Protein AF-A0A4T0PBQ8-F1 (afdb_monomer)

Mean predicted aligned error: 6.19 Å

Secondary structure (DSSP, 8-state):
-----PPPPB--TTSHHHHHHHHHHHHTT--TTT-------TTTTGGGSHHHHHH-TT--S-BEEEE-GGG--TTSPPPEEEE--HHHHHHHHHHH---SS-BPPPGGGHHHHHHHHHHHTSGGG-HHHHHH--SSHHHHHHHHHHHHHHHHHHHHHHHHHGGGS-GGGHHHHHHHHHHHHHHHHHHHTTT---HHHHHHHHHHHHHHHHHHHHHHHHHHHHHHHHHH-TT-SBTTBSS-BHHHHHHHHHHHHHHHHTT--SSHHHHHHHHHHTT----HHHHHHHHHHHH-HHHHHHHTS------

Foldseek 3Di:
DDPPPDDAFEAALPDLLRLLLLLLCVQLPPDCVRGPYHHDDVLQLSLLAQSNCVQPVVSDDDKHWAFDPVQPDPPGDTDTDIDHDSVVSSVCSLVVGPDPPSQADDPVCNVVLVVLLVLLVDPLQPLVLLLLADQDLVSLQVSLVVLLSSLVSNLVNLVVRLVVHDPVCNVVSVVVNVVSVLSNCLRVCSVDPDPVSVVSVNVRNVSRVSSLQSVLVSVVVQLVQLVVAPQDLASNHPGNHSSLSSVLSSLLSSLVSVVHDLALRSNVVSCVSSVHDDDPSNSSSSVVLSPDPSNCVSRPDDPPPPD

Sequence (307 aa):
MSTHNIPPSTLSPHSYPSSLVRLCMLEKIYESKDLKLIQVDLNMGDNFHPSFLSINPAGTVPLLLVPNAESIQPDRVPEFTRIADTKNICNFLATKRRSIPSLIPLPHLVKKSNEIIDYLHSGDLDTNFLMLSATNNNELELNSSRAESYLISRQTAFDRYRHLCSLDRKNWFELKSQSNLDILNIYRFRSLNDDQILSNRQDFFKASQKTWSNLKNFLRKVDIELSSNDSGPWIFGQDLTLVDLHLAAFLARVIADINGNMNDEGIYKLYHICNLHLSKSMLLFWRNWLNRQSFRCVYMERSSNNS

Structure (mmCIF, N/CA/C/O backbone):
data_AF-A0A4T0PBQ8-F1
#
_entry.id   AF-A0A4T0PBQ8-F1
#
loop_
_atom_site.group_PDB
_atom_site.id
_atom_site.type_symbol
_atom_site.label_atom_id
_atom_site.label_alt_id
_atom_site.label_comp_id
_atom_site.label_asym_id
_atom_site.label_entity_id
_atom_site.label_seq_id
_atom_site.pdbx_PDB_ins_code
_atom_site.Cartn_x
_atom_site.Cartn_y
_atom_site.Cartn_z
_atom_site.occupancy
_atom_site.B_iso_or_equiv
_atom_site.auth_seq_id
_atom_site.auth_comp_id
_atom_site.auth_asym_id
_atom_site.auth_atom_id
_atom_site.pdbx_PDB_model_num
ATOM 1 N N . MET A 1 1 ? -18.990 -37.293 -14.563 1.00 29.69 1 MET A N 1
ATOM 2 C CA . MET A 1 1 ? -19.656 -36.134 -13.932 1.00 29.69 1 MET A CA 1
ATOM 3 C C . MET A 1 1 ? -18.567 -35.182 -13.470 1.00 29.69 1 MET A C 1
ATOM 5 O O . MET A 1 1 ? -17.852 -35.498 -12.532 1.00 29.69 1 MET A O 1
ATOM 9 N N . SER A 1 2 ? -18.351 -34.111 -14.234 1.00 27.36 2 SER A N 1
ATOM 10 C CA . SER A 1 2 ? -17.313 -33.104 -13.993 1.00 27.36 2 SER A CA 1
ATOM 11 C C . SER A 1 2 ? -17.802 -32.157 -12.902 1.00 27.36 2 SER A C 1
ATOM 13 O O . SER A 1 2 ? -18.754 -31.409 -13.118 1.00 27.36 2 SER A O 1
ATOM 15 N N . THR A 1 3 ? -17.209 -32.227 -11.714 1.00 25.59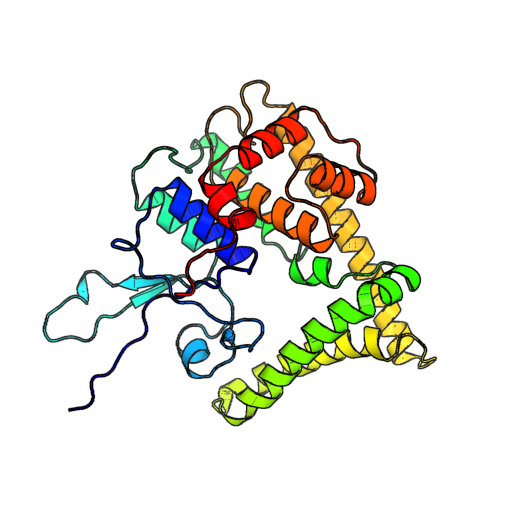 3 THR A N 1
ATOM 16 C CA . THR A 1 3 ? -17.471 -31.270 -10.642 1.00 25.59 3 THR A CA 1
ATOM 17 C C . THR A 1 3 ? -16.852 -29.935 -11.039 1.00 25.59 3 THR A C 1
ATOM 19 O O . THR A 1 3 ? -15.634 -29.757 -11.037 1.00 25.59 3 THR A O 1
ATOM 22 N N . HIS A 1 4 ? -17.699 -28.982 -11.421 1.00 29.34 4 HIS A N 1
ATOM 23 C CA . HIS A 1 4 ? -17.306 -27.592 -11.600 1.00 29.34 4 HIS A CA 1
ATOM 24 C C . HIS A 1 4 ? -16.879 -27.021 -10.239 1.00 29.34 4 HIS A C 1
ATOM 26 O O . HIS A 1 4 ? -17.684 -26.477 -9.490 1.00 29.34 4 HIS A O 1
ATOM 32 N N . ASN A 1 5 ? -15.598 -27.188 -9.903 1.00 29.41 5 ASN A N 1
ATOM 33 C CA . ASN A 1 5 ? -14.960 -26.554 -8.757 1.00 29.41 5 ASN A CA 1
ATOM 34 C C . ASN A 1 5 ? -14.843 -25.055 -9.033 1.00 29.41 5 ASN A C 1
ATOM 36 O O . ASN A 1 5 ? -13.915 -24.589 -9.693 1.00 29.41 5 ASN A O 1
ATOM 40 N N . ILE A 1 6 ? -15.814 -24.304 -8.534 1.00 29.36 6 ILE A N 1
ATOM 41 C CA . ILE A 1 6 ? -15.796 -22.844 -8.537 1.00 29.36 6 ILE A CA 1
ATOM 42 C C . ILE A 1 6 ? -14.805 -22.405 -7.454 1.00 29.36 6 ILE A C 1
ATOM 44 O O . ILE A 1 6 ? -14.983 -22.798 -6.297 1.00 29.36 6 ILE A O 1
ATOM 48 N N . PRO A 1 7 ? -13.746 -21.640 -7.778 1.00 27.83 7 PRO A N 1
ATOM 49 C CA . PRO A 1 7 ? -12.735 -21.294 -6.792 1.00 27.83 7 PRO A CA 1
ATOM 50 C C . PRO A 1 7 ? -13.283 -20.281 -5.768 1.00 27.83 7 PRO A C 1
ATOM 52 O O . PRO A 1 7 ? -13.817 -19.245 -6.167 1.00 27.83 7 PRO A O 1
ATOM 55 N N . PRO A 1 8 ? -13.139 -20.546 -4.458 1.00 29.17 8 PRO A N 1
ATOM 56 C CA . PRO A 1 8 ? -13.439 -19.588 -3.393 1.00 29.17 8 PRO A CA 1
ATOM 57 C C . PRO A 1 8 ? -12.504 -18.353 -3.384 1.00 29.17 8 PRO A C 1
ATOM 59 O O . PRO A 1 8 ? -11.468 -18.314 -4.037 1.00 29.17 8 PRO A O 1
ATOM 62 N N . SER A 1 9 ? -12.889 -17.329 -2.627 1.00 31.12 9 SER A N 1
ATOM 63 C CA . SER A 1 9 ? -12.280 -15.990 -2.478 1.00 31.12 9 SER A CA 1
ATOM 64 C C . SER A 1 9 ? -10.780 -15.984 -2.126 1.00 31.12 9 SER A C 1
ATOM 66 O O . SER A 1 9 ? -10.313 -16.858 -1.402 1.00 31.12 9 SER A O 1
ATOM 68 N N . THR A 1 10 ? -10.004 -14.995 -2.596 1.00 35.66 10 THR A N 1
ATOM 69 C CA . THR A 1 10 ? -8.532 -15.098 -2.716 1.00 35.66 10 THR A CA 1
ATOM 70 C C . THR A 1 10 ? -7.783 -13.865 -2.168 1.00 35.66 10 THR A C 1
ATOM 72 O O . THR A 1 10 ? -8.077 -12.726 -2.535 1.00 35.66 10 THR A O 1
ATOM 75 N N . LEU A 1 11 ? -6.774 -14.072 -1.311 1.00 32.50 11 LEU A N 1
ATOM 76 C CA . LEU A 1 11 ? -5.970 -13.028 -0.664 1.00 32.50 11 LEU A CA 1
ATOM 77 C C . LEU A 1 11 ? -4.483 -13.444 -0.593 1.00 32.50 11 LEU A C 1
ATOM 79 O O . LEU A 1 11 ? -4.153 -14.465 0.004 1.00 32.50 11 LEU A O 1
ATOM 83 N N . SER A 1 12 ? -3.566 -12.667 -1.185 1.00 37.38 12 SER A N 1
ATOM 84 C CA . SER A 1 12 ? -2.122 -12.980 -1.198 1.00 37.38 12 SER A CA 1
ATOM 85 C C . SER A 1 12 ? -1.420 -12.441 0.059 1.00 37.38 12 SER A C 1
ATOM 87 O O . SER A 1 12 ? -1.442 -11.232 0.271 1.00 37.38 12 SER A O 1
ATOM 89 N N . PRO A 1 13 ? -0.745 -13.256 0.887 1.00 43.41 13 PRO A N 1
ATOM 90 C CA . PRO A 1 13 ? -0.312 -12.857 2.231 1.00 43.41 13 PRO A CA 1
ATOM 91 C C . PRO A 1 13 ? 0.816 -11.807 2.297 1.00 43.41 13 PRO A C 1
ATOM 93 O O . PRO A 1 13 ? 1.187 -11.425 3.406 1.00 43.41 13 PRO A O 1
ATOM 96 N N . HIS A 1 14 ? 1.381 -11.347 1.170 1.00 59.41 14 HIS A N 1
ATOM 97 C CA . HIS A 1 14 ? 2.570 -10.468 1.151 1.00 59.41 14 HIS A CA 1
ATOM 98 C C . HIS A 1 14 ? 2.389 -9.137 0.405 1.00 59.41 14 HIS A C 1
ATOM 100 O O . HIS A 1 14 ? 3.303 -8.314 0.381 1.00 59.41 14 HIS A O 1
ATOM 106 N N . SER A 1 15 ? 1.220 -8.887 -0.190 1.00 81.12 15 SER A N 1
ATOM 107 C CA . SER A 1 15 ? 0.925 -7.565 -0.763 1.00 81.12 15 SER A CA 1
ATOM 108 C C . SER A 1 15 ? 0.369 -6.629 0.305 1.00 81.12 15 SER A C 1
ATOM 110 O O . SER A 1 15 ? -0.447 -7.056 1.119 1.00 81.12 15 SER A O 1
ATOM 112 N N . TYR A 1 16 ? 0.748 -5.346 0.270 1.00 87.69 16 TYR A N 1
ATOM 113 C CA . TYR A 1 16 ? 0.205 -4.324 1.178 1.00 87.69 16 TYR A CA 1
ATOM 114 C C . TYR A 1 16 ? -1.336 -4.357 1.270 1.00 87.69 16 TYR A C 1
ATOM 116 O O . TYR A 1 16 ? -1.857 -4.464 2.384 1.00 87.69 16 TYR A O 1
ATOM 124 N N . PRO A 1 17 ? -2.081 -4.372 0.145 1.00 92.06 17 PRO A N 1
ATOM 125 C CA . PRO A 1 17 ? -3.540 -4.372 0.191 1.00 92.06 17 PRO A CA 1
ATOM 126 C C . PRO A 1 17 ? -4.132 -5.635 0.835 1.00 92.06 17 PRO A C 1
ATOM 128 O O . PRO A 1 17 ? -5.127 -5.574 1.555 1.00 92.06 17 PRO A O 1
ATOM 131 N N . SER A 1 18 ? -3.510 -6.796 0.622 1.00 91.88 18 SER A N 1
ATOM 132 C CA . SER A 1 18 ? -3.974 -8.043 1.238 1.00 91.88 18 SER A CA 1
ATOM 133 C C . SER A 1 18 ? -3.592 -8.119 2.716 1.00 91.88 18 SER A C 1
ATOM 135 O O . SER A 1 18 ? -4.404 -8.547 3.529 1.00 91.88 18 SER A O 1
ATOM 137 N N . SER A 1 19 ? -2.400 -7.660 3.105 1.00 91.50 19 SER A N 1
ATOM 138 C CA . SER A 1 19 ? -2.006 -7.570 4.515 1.00 91.50 19 SER A CA 1
ATOM 139 C C . SER A 1 19 ? -2.956 -6.674 5.307 1.00 91.50 19 SER A C 1
ATOM 141 O O . SER A 1 19 ? -3.356 -7.041 6.408 1.00 91.50 19 SER A O 1
ATOM 143 N N . LEU A 1 20 ? -3.408 -5.563 4.720 1.00 95.44 20 LEU A N 1
ATOM 144 C CA . LEU A 1 20 ? -4.441 -4.703 5.298 1.00 95.44 20 LEU A CA 1
ATOM 145 C C . LEU A 1 20 ? -5.770 -5.446 5.527 1.00 95.44 20 LEU A C 1
ATOM 147 O O . LEU A 1 20 ? -6.344 -5.371 6.615 1.00 95.44 20 LEU A O 1
ATOM 151 N N . VAL A 1 21 ? -6.243 -6.224 4.549 1.00 95.56 21 VAL A N 1
ATOM 152 C CA . VAL A 1 21 ? -7.451 -7.044 4.742 1.00 95.56 21 VAL A CA 1
ATOM 153 C C . VAL A 1 21 ? -7.237 -8.109 5.819 1.00 95.56 21 VAL A C 1
ATOM 155 O O . VAL A 1 21 ? -8.127 -8.305 6.642 1.00 95.56 21 VAL A O 1
ATOM 158 N N . ARG A 1 22 ? -6.061 -8.752 5.887 1.00 94.19 22 ARG A N 1
ATOM 159 C CA . ARG 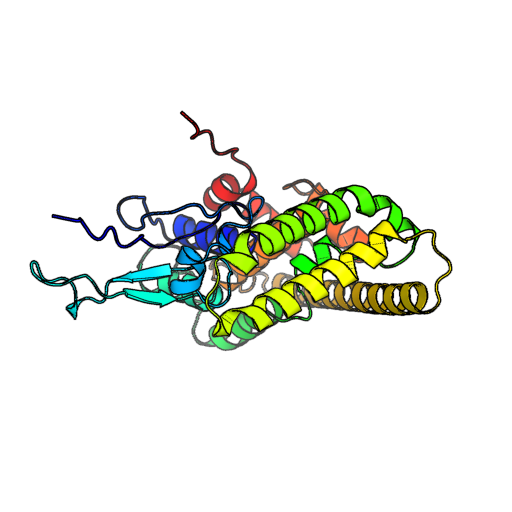A 1 22 ? -5.741 -9.712 6.963 1.00 94.19 22 ARG A CA 1
ATOM 160 C C . ARG A 1 22 ? -5.746 -9.053 8.337 1.00 94.19 22 ARG A C 1
ATOM 162 O O . ARG A 1 22 ? -6.295 -9.639 9.265 1.00 94.19 22 ARG A O 1
ATOM 169 N N . LEU A 1 23 ? -5.192 -7.845 8.470 1.00 95.25 23 LEU A N 1
ATOM 170 C CA . LEU A 1 23 ? -5.292 -7.075 9.713 1.00 95.25 23 LEU A CA 1
ATOM 171 C C . LEU A 1 23 ? -6.757 -6.860 10.089 1.00 95.25 23 LEU A C 1
ATOM 173 O O . LEU A 1 23 ? -7.141 -7.164 11.211 1.00 95.25 23 LEU A O 1
ATOM 177 N N . CYS A 1 24 ? -7.584 -6.400 9.146 1.00 96.88 24 CYS A N 1
ATOM 178 C CA . CYS A 1 24 ? -9.012 -6.189 9.382 1.00 96.88 24 CYS A CA 1
ATOM 179 C C . CYS A 1 24 ? -9.717 -7.484 9.806 1.00 96.88 24 CYS A C 1
ATOM 181 O O . CYS A 1 24 ? -10.485 -7.480 10.765 1.00 96.88 24 CYS A O 1
ATOM 183 N N . MET A 1 25 ? -9.411 -8.608 9.152 1.00 95.62 25 MET A N 1
ATOM 184 C CA . MET A 1 25 ? -9.940 -9.918 9.524 1.00 95.62 25 MET A CA 1
ATOM 185 C C . MET A 1 25 ? -9.584 -10.289 10.965 1.00 95.62 25 MET A C 1
ATOM 187 O O . MET A 1 25 ? -10.474 -10.660 11.724 1.00 95.62 25 MET A O 1
ATOM 191 N N . LEU A 1 26 ? -8.314 -10.161 11.352 1.00 95.31 26 LEU A N 1
ATOM 192 C CA . LEU A 1 26 ? -7.840 -10.523 12.690 1.00 95.31 26 LEU A CA 1
ATOM 193 C C . LEU A 1 26 ? -8.388 -9.588 13.771 1.00 95.31 26 LEU A C 1
ATOM 195 O O . LEU A 1 26 ? -8.841 -10.062 14.806 1.00 95.31 26 LEU A O 1
ATOM 199 N N . GLU A 1 27 ? -8.423 -8.279 13.513 1.00 96.56 27 GLU A N 1
ATOM 200 C CA . GLU A 1 27 ? -9.037 -7.292 14.410 1.00 96.56 27 GLU A CA 1
ATOM 201 C C . GLU A 1 27 ? -10.522 -7.560 14.628 1.00 96.56 27 GLU A C 1
ATOM 203 O O . GLU A 1 27 ? -11.039 -7.421 15.733 1.00 96.56 27 GLU A O 1
ATOM 208 N N . LYS A 1 28 ? -11.223 -7.989 13.577 1.00 96.19 28 LYS A N 1
ATOM 209 C CA . LYS A 1 28 ? -12.627 -8.371 13.683 1.00 96.19 28 LYS A CA 1
ATOM 210 C C . LYS A 1 28 ? -12.816 -9.811 14.151 1.00 96.19 28 LYS A C 1
ATOM 212 O O . LYS A 1 28 ? -13.964 -10.186 14.357 1.00 96.19 28 LYS A O 1
ATOM 217 N N . ILE A 1 29 ? -11.749 -10.570 14.411 1.00 94.56 29 ILE A N 1
ATOM 218 C CA . ILE A 1 29 ? -11.788 -11.950 14.917 1.00 94.56 29 ILE A CA 1
ATOM 219 C C . ILE A 1 29 ? -12.448 -12.898 13.901 1.00 94.56 29 ILE A C 1
ATOM 221 O O . ILE A 1 29 ? -13.246 -13.750 14.267 1.00 94.56 29 ILE A O 1
ATOM 225 N N . TYR A 1 30 ? -12.201 -12.720 12.600 1.00 93.19 30 TYR A N 1
ATOM 226 C CA . TYR A 1 30 ? -12.580 -13.709 11.585 1.00 93.19 30 TYR A CA 1
ATOM 227 C C . TYR A 1 30 ? -11.671 -14.938 11.667 1.00 93.19 30 TYR A C 1
ATOM 229 O O . TYR A 1 30 ? -10.448 -14.817 11.706 1.00 93.19 30 TYR A O 1
ATOM 237 N N . GLU A 1 31 ? -12.281 -16.119 11.642 1.00 87.75 31 GLU A N 1
ATOM 238 C CA . GLU A 1 31 ? -11.613 -17.417 11.710 1.00 87.75 31 GLU A CA 1
ATOM 239 C C . GLU A 1 31 ? -11.691 -18.156 10.364 1.00 87.75 31 GLU A C 1
ATOM 241 O O . GLU A 1 31 ? -12.426 -17.775 9.449 1.00 87.75 31 GLU A O 1
ATOM 246 N N . SER A 1 32 ? -10.968 -19.272 10.245 1.00 85.06 32 SER A N 1
ATOM 247 C CA . SER A 1 32 ? -10.951 -20.114 9.036 1.00 85.06 32 SER A CA 1
ATOM 248 C C . SER A 1 32 ? -12.323 -20.679 8.651 1.00 85.06 32 SER A C 1
ATOM 250 O O . SER A 1 32 ? -12.563 -20.949 7.475 1.00 85.06 32 SER A O 1
ATOM 252 N N . LYS A 1 33 ? -13.235 -20.835 9.620 1.00 86.88 33 LYS A N 1
ATOM 253 C CA . LYS A 1 33 ? -14.627 -21.247 9.377 1.00 86.88 33 LYS A CA 1
ATOM 254 C C . LYS A 1 33 ? -15.479 -20.149 8.733 1.00 86.88 33 LYS A C 1
ATOM 256 O O . LYS A 1 33 ? -16.488 -20.452 8.109 1.00 86.88 33 LYS A O 1
ATOM 261 N N . ASP A 1 34 ? -15.084 -18.888 8.902 1.00 89.00 34 ASP A N 1
ATOM 262 C CA . ASP A 1 34 ? -15.835 -17.732 8.415 1.00 89.00 34 ASP A CA 1
ATOM 263 C C . ASP A 1 34 ? -15.422 -17.347 6.994 1.00 89.00 34 ASP A C 1
ATOM 265 O O . ASP A 1 34 ? -16.244 -16.922 6.183 1.00 89.00 34 ASP A O 1
ATOM 269 N N . LEU A 1 35 ? -14.123 -17.460 6.707 1.00 88.06 35 LEU A N 1
ATOM 270 C CA . LEU A 1 35 ? -13.515 -17.051 5.449 1.00 88.06 35 LEU A CA 1
ATOM 271 C C . LEU A 1 35 ? -12.466 -18.076 5.028 1.00 88.06 35 LEU A C 1
ATOM 273 O O . LEU A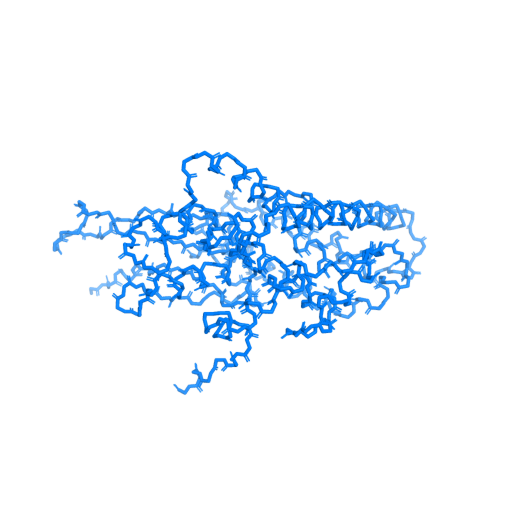 1 35 ? -11.468 -18.296 5.716 1.00 88.06 35 LEU A O 1
ATOM 277 N N . LYS A 1 36 ? -12.653 -18.648 3.838 1.00 87.38 36 LYS A N 1
ATOM 278 C CA . LYS A 1 36 ? -11.620 -19.452 3.190 1.00 87.38 36 LYS A CA 1
ATOM 279 C C . LYS A 1 36 ? -10.614 -18.525 2.516 1.00 87.38 36 LYS A C 1
ATOM 281 O O . LYS A 1 36 ? -10.964 -17.807 1.584 1.00 87.38 36 LYS A O 1
ATOM 286 N N . LEU A 1 37 ? -9.370 -18.565 2.982 1.00 87.00 37 LEU A N 1
ATOM 287 C CA . LEU A 1 37 ? -8.257 -17.854 2.361 1.00 87.00 37 LEU A CA 1
ATOM 288 C C . LEU A 1 37 ? -7.637 -18.717 1.262 1.00 87.00 37 LEU A C 1
ATOM 290 O O . LEU A 1 37 ? -7.297 -19.875 1.495 1.00 87.00 37 LEU A O 1
ATOM 294 N N . ILE A 1 38 ? -7.467 -18.141 0.074 1.00 84.50 38 ILE A N 1
ATOM 295 C CA . ILE A 1 38 ? -6.702 -18.748 -1.019 1.00 84.50 38 ILE A CA 1
ATOM 296 C C . ILE A 1 38 ? -5.528 -17.838 -1.354 1.00 84.50 38 ILE A C 1
ATOM 298 O O . ILE A 1 38 ? -5.706 -16.633 -1.513 1.00 84.50 38 ILE A O 1
ATOM 302 N N . GLN A 1 39 ? -4.338 -18.413 -1.472 1.00 84.12 39 GLN A N 1
ATOM 303 C CA . GLN A 1 39 ? -3.122 -17.689 -1.813 1.00 84.12 39 GLN A CA 1
ATOM 304 C C . GLN A 1 39 ? -3.009 -17.496 -3.331 1.00 84.12 39 GLN A C 1
ATOM 306 O O . GLN A 1 39 ? -3.141 -18.451 -4.090 1.00 84.12 39 GLN A O 1
ATOM 311 N N . VAL A 1 40 ? -2.731 -16.258 -3.758 1.00 88.50 40 VAL A N 1
ATOM 312 C CA . VAL A 1 40 ? -2.191 -15.963 -5.097 1.00 88.50 40 VAL A CA 1
ATOM 313 C C . VAL A 1 40 ? -0.702 -15.718 -4.959 1.00 88.50 40 VAL A C 1
ATOM 315 O O . VAL A 1 40 ? -0.306 -14.817 -4.206 1.00 88.50 40 VAL A O 1
ATOM 318 N N . ASP A 1 41 ? 0.116 -16.470 -5.687 1.00 87.81 41 ASP A N 1
ATOM 319 C CA . ASP A 1 41 ? 1.545 -16.202 -5.745 1.00 87.81 41 ASP A CA 1
ATOM 320 C C . ASP A 1 41 ? 1.828 -15.054 -6.726 1.00 87.81 41 ASP A C 1
ATOM 322 O O . ASP A 1 41 ? 1.802 -15.205 -7.949 1.00 87.81 41 ASP A O 1
ATOM 326 N N . LEU A 1 42 ? 2.079 -13.865 -6.173 1.00 86.69 42 LEU A N 1
ATOM 327 C CA . LEU A 1 42 ? 2.405 -12.677 -6.962 1.00 86.69 42 LEU A CA 1
ATOM 328 C C . LEU A 1 42 ? 3.822 -12.719 -7.539 1.00 86.69 42 LEU A C 1
ATOM 330 O O . LEU A 1 42 ? 4.070 -12.038 -8.532 1.00 86.69 42 LEU A O 1
ATOM 334 N N . ASN A 1 43 ? 4.732 -13.511 -6.963 1.00 82.19 43 ASN A N 1
ATOM 335 C CA . ASN A 1 43 ? 6.073 -13.685 -7.521 1.00 82.19 43 ASN A CA 1
ATOM 336 C C . ASN A 1 43 ? 5.990 -14.501 -8.814 1.00 82.19 43 ASN A C 1
ATOM 338 O O . ASN A 1 43 ? 6.623 -14.153 -9.809 1.00 82.19 43 ASN A O 1
ATOM 342 N N . MET A 1 44 ? 5.133 -15.526 -8.828 1.00 85.94 44 MET A N 1
ATOM 343 C CA . MET A 1 44 ? 4.835 -16.326 -10.023 1.00 85.94 44 MET A CA 1
ATOM 344 C C . MET A 1 44 ? 3.852 -15.647 -10.988 1.00 85.94 44 MET A C 1
ATOM 346 O O . MET A 1 44 ? 3.651 -16.127 -12.108 1.00 85.94 44 MET A O 1
ATOM 350 N N . GLY A 1 45 ? 3.270 -14.519 -10.571 1.00 89.25 45 GLY A N 1
ATOM 351 C CA . GLY A 1 45 ? 2.318 -13.729 -11.342 1.00 89.25 45 GLY A CA 1
ATOM 352 C C . GLY A 1 45 ? 0.966 -14.410 -11.531 1.00 89.25 45 GLY A C 1
ATOM 353 O O . GLY A 1 45 ? 0.301 -14.175 -12.538 1.00 89.25 45 GLY A O 1
ATOM 354 N N . ASP A 1 46 ? 0.535 -15.247 -10.587 1.00 91.81 46 ASP A N 1
ATOM 355 C CA . ASP A 1 46 ? -0.718 -16.011 -10.676 1.00 91.81 46 ASP A CA 1
ATOM 356 C C . ASP A 1 46 ? -1.965 -15.117 -10.752 1.00 91.81 46 ASP A C 1
ATOM 358 O O . ASP A 1 46 ? -3.001 -15.519 -11.279 1.00 91.81 46 ASP A O 1
ATOM 362 N N . ASN A 1 47 ? -1.863 -13.860 -10.316 1.00 92.31 47 ASN A N 1
ATOM 363 C CA . ASN A 1 47 ? -2.893 -12.836 -10.508 1.00 92.31 47 ASN A CA 1
ATOM 364 C C . ASN A 1 47 ? -3.120 -12.482 -11.992 1.00 92.31 47 ASN A C 1
ATOM 366 O O . ASN A 1 47 ? -4.121 -11.851 -12.325 1.00 92.31 47 ASN A O 1
ATOM 370 N N . PHE A 1 48 ? -2.208 -12.873 -12.884 1.00 92.94 48 PHE A N 1
ATOM 371 C CA . PHE A 1 48 ? -2.342 -12.743 -14.334 1.00 92.94 48 PHE A CA 1
ATOM 372 C C . PHE A 1 48 ? -2.784 -14.039 -15.015 1.00 92.94 48 PHE A C 1
ATOM 374 O O . PHE A 1 48 ? -3.029 -14.037 -16.220 1.00 92.94 48 PHE A O 1
ATOM 381 N N . HIS A 1 49 ? -2.935 -15.134 -14.270 1.00 92.81 49 HIS A N 1
ATOM 382 C CA . HIS A 1 49 ? -3.446 -16.375 -14.831 1.00 92.81 49 HIS A CA 1
ATOM 383 C C . HIS A 1 49 ? -4.873 -16.162 -15.387 1.00 92.81 49 HIS A C 1
ATOM 385 O O . HIS A 1 49 ? -5.696 -15.527 -14.715 1.00 92.81 49 HIS A O 1
ATOM 391 N N . PRO A 1 50 ? -5.230 -16.702 -16.574 1.00 90.62 50 PRO A N 1
ATOM 392 C CA . PRO A 1 50 ? -6.552 -16.500 -17.177 1.00 90.62 50 PRO A CA 1
ATOM 393 C C . PRO A 1 50 ? -7.729 -16.853 -16.258 1.00 90.62 50 PRO A C 1
ATOM 395 O O . PRO A 1 50 ? -8.727 -16.134 -16.240 1.00 90.62 50 PRO A O 1
ATOM 398 N N . SER A 1 51 ? -7.606 -17.910 -15.447 1.00 90.81 51 SER A N 1
ATOM 399 C CA . SER A 1 51 ? -8.644 -18.274 -14.471 1.00 90.81 51 SER A CA 1
ATOM 400 C C . SER A 1 51 ? -8.844 -17.194 -13.404 1.00 90.81 51 SER A C 1
ATOM 402 O O . SER A 1 51 ? -9.986 -16.842 -13.124 1.00 90.81 51 SER A O 1
ATOM 404 N N . PHE A 1 52 ? -7.776 -16.597 -12.865 1.00 92.25 52 PHE A N 1
ATOM 405 C CA . PHE A 1 52 ? -7.897 -15.491 -11.914 1.00 92.25 52 PHE A CA 1
ATOM 406 C C . PHE A 1 52 ? -8.497 -14.257 -12.591 1.00 92.25 52 PHE A C 1
ATOM 408 O O . PHE A 1 52 ? -9.440 -13.658 -12.079 1.00 92.25 52 PHE A O 1
ATOM 415 N N . LEU A 1 53 ? -8.006 -13.922 -13.786 1.00 91.44 53 LEU A N 1
ATOM 416 C CA . LEU A 1 53 ? -8.480 -12.788 -14.578 1.00 91.44 53 LEU A CA 1
ATOM 417 C C . LEU A 1 53 ? -9.955 -12.901 -14.988 1.00 91.44 53 LEU A C 1
ATOM 419 O O . LEU A 1 53 ? -10.616 -11.874 -15.137 1.00 91.44 53 LEU A O 1
ATOM 423 N N . SER A 1 54 ? -10.483 -14.118 -15.141 1.00 89.44 54 SER A N 1
ATOM 424 C CA . SER A 1 54 ? -11.914 -14.344 -15.391 1.00 89.44 54 SER A CA 1
ATOM 425 C C . SER A 1 54 ? -12.794 -13.909 -14.209 1.00 89.44 54 SER A C 1
ATOM 427 O O . SER A 1 54 ? -13.935 -13.476 -14.392 1.00 89.44 54 SER A O 1
ATOM 429 N N . ILE A 1 55 ? -12.244 -13.960 -12.992 1.00 90.12 55 ILE A N 1
ATOM 430 C CA . ILE A 1 55 ? -12.935 -13.591 -11.756 1.00 90.12 55 ILE A CA 1
ATOM 431 C C . ILE A 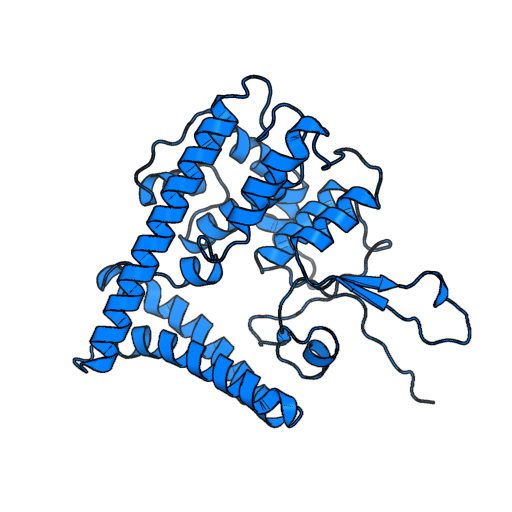1 55 ? -12.651 -12.123 -11.409 1.00 90.12 55 ILE A C 1
ATOM 433 O O . ILE A 1 55 ? -13.596 -11.368 -11.166 1.00 90.12 55 ILE A O 1
ATOM 437 N N . ASN A 1 56 ? -11.381 -11.701 -11.44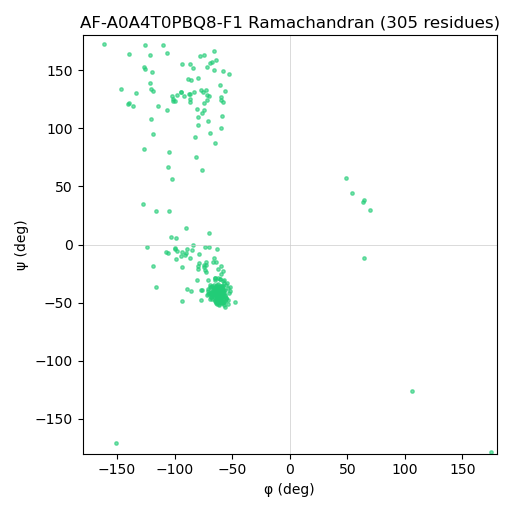0 1.00 92.25 56 ASN A N 1
ATOM 438 C CA . ASN A 1 56 ? -10.953 -10.314 -11.267 1.00 92.25 56 ASN A CA 1
ATOM 439 C C . ASN A 1 56 ? -10.215 -9.791 -12.513 1.00 92.25 56 ASN A C 1
ATOM 441 O O . ASN A 1 56 ? -8.989 -9.922 -12.616 1.00 92.25 56 ASN A O 1
ATOM 445 N N . PRO A 1 57 ? -10.930 -9.106 -13.424 1.00 91.50 57 PRO A N 1
ATOM 446 C CA . PRO A 1 57 ? -10.346 -8.557 -14.637 1.00 91.50 57 PRO A CA 1
ATOM 447 C C . PRO A 1 57 ? -9.222 -7.538 -14.411 1.00 91.50 57 PRO A C 1
ATOM 449 O O . PRO A 1 57 ? -8.454 -7.298 -15.343 1.00 91.50 57 PRO A O 1
ATOM 452 N N . ALA A 1 58 ? -9.092 -6.948 -13.220 1.00 91.00 58 ALA A N 1
ATOM 453 C CA . ALA A 1 58 ? -8.003 -6.024 -12.910 1.00 91.00 58 ALA A CA 1
ATOM 454 C C . ALA A 1 58 ? -6.652 -6.731 -12.693 1.00 91.00 58 ALA A C 1
ATOM 456 O O . ALA A 1 58 ? -5.608 -6.087 -12.795 1.00 91.00 58 ALA A O 1
ATOM 457 N N . GLY A 1 59 ? -6.655 -8.041 -12.408 1.00 91.31 59 GLY A N 1
ATOM 458 C CA . GLY A 1 59 ? -5.436 -8.798 -12.115 1.00 91.31 59 GLY A CA 1
ATOM 459 C C . GLY A 1 59 ? -4.735 -8.321 -10.845 1.00 91.31 59 GLY A C 1
ATOM 460 O O . GLY A 1 59 ? -3.508 -8.259 -10.796 1.00 91.31 59 GLY A O 1
ATOM 461 N N . THR A 1 60 ? -5.509 -7.931 -9.833 1.00 91.44 60 THR A N 1
ATOM 462 C CA . THR A 1 60 ? -5.018 -7.415 -8.550 1.00 91.44 60 THR A CA 1
ATOM 463 C C . THR A 1 60 ? -5.520 -8.263 -7.386 1.00 91.44 60 THR A C 1
ATOM 465 O O . THR A 1 60 ? -6.468 -9.038 -7.507 1.00 91.44 60 THR A O 1
ATOM 468 N N . VAL A 1 61 ? -4.870 -8.113 -6.240 1.00 92.56 61 VAL A N 1
ATOM 469 C CA . VAL A 1 61 ? -5.307 -8.669 -4.958 1.00 92.56 61 VAL A CA 1
ATOM 470 C C . VAL A 1 61 ? -5.353 -7.534 -3.934 1.00 92.56 61 VAL A C 1
ATOM 472 O O . VAL A 1 61 ? -4.582 -6.579 -4.076 1.00 92.56 61 VAL A O 1
ATOM 475 N N . PRO A 1 62 ? -6.197 -7.623 -2.894 1.00 94.06 62 PRO A N 1
ATOM 476 C CA . PRO A 1 62 ? -7.115 -8.715 -2.546 1.00 94.06 62 PRO A CA 1
ATOM 477 C C . PRO A 1 62 ? -8.372 -8.806 -3.428 1.00 94.06 62 PRO A C 1
ATOM 479 O O . PRO A 1 62 ? -8.739 -7.849 -4.103 1.00 94.06 62 PRO A O 1
ATOM 482 N N . LEU A 1 63 ? -9.052 -9.957 -3.382 1.00 94.44 63 LEU A N 1
ATOM 483 C CA . LEU A 1 63 ? -10.381 -10.163 -3.962 1.00 94.44 63 LEU A CA 1
ATOM 484 C C . LEU A 1 63 ? -11.265 -10.949 -2.986 1.00 94.44 63 LEU A C 1
ATOM 486 O O . LEU A 1 63 ? -10.993 -12.111 -2.679 1.00 94.44 63 LEU A O 1
ATOM 490 N N . LEU A 1 64 ? -12.371 -10.348 -2.552 1.00 94.19 64 LEU A N 1
ATOM 491 C CA . LEU A 1 64 ? -13.377 -11.026 -1.741 1.00 94.19 64 LEU A CA 1
ATOM 492 C C . LEU A 1 64 ? -14.554 -11.468 -2.619 1.00 94.19 64 LEU A C 1
ATOM 494 O O . LEU A 1 64 ? -15.188 -10.648 -3.281 1.00 94.19 64 LEU A O 1
ATOM 498 N N . LEU A 1 65 ? -14.864 -12.763 -2.595 1.00 92.44 65 LEU A N 1
ATOM 499 C CA . LEU A 1 65 ? -16.098 -13.323 -3.139 1.00 92.44 65 LEU A CA 1
ATOM 500 C C . LEU A 1 65 ? -17.049 -13.583 -1.972 1.00 92.44 65 LEU A C 1
ATOM 502 O O . LEU A 1 65 ? -16.683 -14.246 -1.000 1.00 92.44 65 LEU A O 1
ATOM 506 N N . VAL A 1 66 ? -18.253 -13.034 -2.059 1.00 90.12 66 VAL A N 1
ATOM 507 C CA . VAL A 1 66 ? -19.300 -13.168 -1.046 1.00 90.12 66 VAL A CA 1
ATOM 508 C C . VAL A 1 66 ? -20.450 -13.949 -1.675 1.00 90.12 66 VAL A C 1
ATOM 510 O O . VAL A 1 66 ? -20.994 -13.472 -2.671 1.00 90.12 66 VAL A O 1
ATOM 513 N N . PRO A 1 67 ? -20.824 -15.129 -1.147 1.00 86.31 67 PRO A N 1
ATOM 514 C CA . PRO A 1 67 ? -21.988 -15.859 -1.639 1.00 86.31 67 PRO A CA 1
ATOM 515 C C . PRO A 1 67 ? -23.245 -14.987 -1.575 1.00 86.31 67 PRO A C 1
ATOM 517 O O . PRO A 1 67 ? -23.528 -14.371 -0.543 1.00 86.31 67 PRO A O 1
ATOM 520 N N . ASN A 1 68 ? -24.009 -14.942 -2.662 1.00 82.50 68 ASN A N 1
ATOM 521 C CA . ASN A 1 68 ? -25.314 -14.294 -2.663 1.00 82.50 68 ASN A CA 1
ATOM 522 C C . ASN A 1 68 ? -26.274 -15.171 -1.853 1.00 82.50 68 ASN A C 1
ATOM 524 O O . ASN A 1 68 ? -26.442 -16.342 -2.169 1.00 82.50 68 ASN A O 1
ATOM 528 N N . ALA A 1 69 ? -26.918 -14.624 -0.820 1.00 74.25 69 ALA A N 1
ATOM 529 C CA . ALA A 1 69 ? -27.791 -15.415 0.056 1.00 74.25 69 ALA A CA 1
ATOM 530 C C . ALA A 1 69 ? -28.897 -16.161 -0.721 1.00 74.25 69 ALA A C 1
ATOM 532 O O . ALA A 1 69 ? -29.223 -17.297 -0.400 1.00 74.25 69 ALA A O 1
ATOM 533 N N . GLU A 1 70 ? -29.411 -15.545 -1.787 1.00 70.62 70 GLU A N 1
ATOM 534 C CA . GLU A 1 70 ? -30.465 -16.091 -2.652 1.00 70.62 70 GLU A CA 1
ATOM 535 C C . GLU A 1 70 ? -29.982 -17.212 -3.591 1.00 70.62 70 GLU A C 1
ATOM 537 O O . GLU A 1 70 ? -30.798 -17.970 -4.116 1.00 70.62 70 GLU A O 1
ATOM 542 N N . SER A 1 71 ? -28.667 -17.336 -3.810 1.00 64.69 71 SER A N 1
ATOM 543 C CA . SER A 1 71 ? -28.076 -18.337 -4.709 1.00 64.69 71 SER A CA 1
ATOM 544 C C . SER A 1 71 ? -27.653 -19.624 -3.993 1.00 64.69 71 SER A C 1
ATOM 546 O O . SER A 1 71 ? -27.288 -20.595 -4.654 1.00 64.69 71 SER A O 1
ATOM 548 N N . ILE A 1 72 ? -27.731 -19.659 -2.656 1.00 68.62 72 ILE A N 1
ATOM 549 C CA . ILE A 1 72 ? -27.429 -20.840 -1.840 1.00 68.62 72 ILE A CA 1
ATOM 550 C C . ILE A 1 72 ? -28.660 -21.757 -1.836 1.00 68.62 72 ILE A C 1
ATOM 552 O O . ILE A 1 72 ? -29.414 -21.818 -0.867 1.00 68.62 72 ILE A O 1
ATOM 556 N N . GLN A 1 73 ? -28.885 -22.454 -2.948 1.00 71.94 73 GLN A N 1
ATOM 557 C CA . GLN A 1 73 ? -29.877 -23.526 -3.057 1.00 71.94 73 GLN A CA 1
ATOM 558 C C . GLN A 1 73 ? -29.185 -24.844 -3.436 1.00 71.94 73 GLN A C 1
ATOM 560 O O . GLN A 1 73 ? -28.186 -24.793 -4.154 1.00 71.94 73 GLN A O 1
ATOM 565 N N . PRO A 1 74 ? -29.691 -26.015 -2.994 1.00 71.56 74 PRO A N 1
ATOM 566 C CA . PRO A 1 74 ? -29.036 -27.309 -3.225 1.00 71.56 74 PRO A CA 1
ATOM 567 C C . PRO A 1 74 ? -28.744 -27.609 -4.703 1.00 71.56 74 PRO A C 1
ATOM 569 O O . PRO A 1 74 ? -27.718 -28.208 -5.015 1.00 71.56 74 PRO A O 1
ATOM 572 N N . ASP A 1 75 ? -29.612 -27.136 -5.601 1.00 80.12 75 ASP A N 1
ATOM 573 C CA . ASP A 1 75 ? -29.591 -27.479 -7.027 1.00 80.12 75 ASP A CA 1
ATOM 574 C C . ASP A 1 75 ? -29.011 -26.372 -7.922 1.00 80.12 75 ASP A C 1
ATOM 576 O O . ASP A 1 75 ? -29.056 -26.471 -9.151 1.00 80.12 75 ASP A O 1
ATOM 580 N N . ARG A 1 76 ? -28.469 -25.293 -7.337 1.00 74.12 76 ARG A N 1
ATOM 581 C CA . ARG A 1 76 ? -27.916 -24.163 -8.092 1.00 74.12 76 ARG A CA 1
ATOM 582 C C . ARG A 1 76 ? -26.451 -23.940 -7.753 1.00 74.12 76 ARG A C 1
ATOM 584 O O . ARG A 1 76 ? -26.031 -23.975 -6.602 1.00 74.12 76 ARG A O 1
ATOM 591 N N . VAL A 1 77 ? -25.676 -23.647 -8.790 1.00 73.50 77 VAL A N 1
ATOM 592 C CA . VAL A 1 77 ? -24.324 -23.114 -8.645 1.00 73.50 77 VAL A CA 1
ATOM 593 C C . VAL A 1 77 ? -24.381 -21.807 -7.834 1.00 73.50 77 VAL A C 1
ATOM 595 O O . VAL A 1 77 ? -25.067 -20.878 -8.269 1.00 73.50 77 VAL A O 1
ATOM 598 N N . PRO A 1 78 ? -23.663 -21.698 -6.697 1.00 77.19 78 PRO A N 1
ATOM 599 C CA . PRO A 1 78 ? -23.640 -20.472 -5.916 1.00 77.19 78 PRO A CA 1
ATOM 600 C C . PRO A 1 78 ? -23.103 -19.310 -6.750 1.00 77.19 78 PRO A C 1
ATOM 602 O O . PRO A 1 78 ? -22.018 -19.372 -7.330 1.00 77.19 78 PRO A O 1
ATOM 605 N N . GLU A 1 79 ? -23.871 -18.232 -6.789 1.00 84.62 79 GLU A N 1
ATOM 606 C CA . GLU A 1 79 ? -23.444 -16.962 -7.362 1.00 84.62 79 GLU A CA 1
ATOM 607 C C . GLU A 1 79 ? -22.762 -16.120 -6.294 1.00 84.62 79 GLU A C 1
ATOM 609 O O . GLU A 1 79 ? -23.203 -16.087 -5.142 1.00 84.62 79 GLU A O 1
ATOM 614 N N . PHE A 1 80 ? -21.711 -15.410 -6.692 1.00 87.88 80 PHE A N 1
ATOM 615 C CA . PHE A 1 80 ? -20.900 -14.609 -5.788 1.00 87.88 80 PHE A CA 1
ATOM 616 C C . PHE A 1 80 ? -20.896 -13.142 -6.201 1.00 87.88 80 PHE A C 1
ATOM 618 O O . PHE A 1 80 ? -20.627 -12.801 -7.356 1.00 87.88 80 PHE A O 1
ATOM 625 N N . THR A 1 81 ? -21.085 -12.269 -5.218 1.00 89.88 81 THR A N 1
ATOM 626 C CA . THR A 1 81 ? -20.734 -10.856 -5.328 1.00 89.88 81 THR A CA 1
ATOM 627 C C . THR A 1 81 ? -19.224 -10.704 -5.179 1.00 89.88 81 THR A C 1
ATOM 629 O O . THR A 1 81 ? -18.615 -11.266 -4.269 1.00 89.88 81 THR A O 1
ATOM 632 N N . ARG A 1 82 ? -18.610 -9.929 -6.077 1.00 91.56 82 ARG A N 1
ATOM 633 C CA . ARG A 1 82 ? -17.165 -9.679 -6.092 1.00 91.56 82 ARG A CA 1
ATOM 634 C C . ARG A 1 82 ? -16.883 -8.304 -5.508 1.00 91.56 82 ARG A C 1
ATOM 636 O O . ARG A 1 82 ? -17.434 -7.313 -5.976 1.00 91.56 82 ARG A O 1
ATOM 643 N N . ILE A 1 83 ? -15.988 -8.243 -4.533 1.00 94.31 83 ILE A N 1
ATOM 644 C CA . ILE A 1 83 ? -15.473 -6.999 -3.969 1.00 94.31 83 ILE A CA 1
ATOM 645 C C . ILE A 1 83 ? -13.959 -7.017 -4.182 1.00 94.31 83 ILE A C 1
ATOM 647 O O . ILE A 1 83 ? -13.254 -7.811 -3.566 1.00 94.31 83 ILE A O 1
ATOM 651 N N . ALA A 1 84 ? -13.474 -6.191 -5.109 1.00 89.62 84 ALA A N 1
ATOM 652 C CA . ALA A 1 84 ? -12.064 -6.146 -5.521 1.00 89.62 84 ALA A CA 1
ATOM 653 C C . ALA A 1 84 ? -11.319 -4.893 -5.021 1.00 89.62 84 ALA A C 1
ATOM 655 O O . ALA A 1 84 ? -10.113 -4.771 -5.212 1.00 89.62 84 ALA A O 1
ATOM 656 N N . ASP A 1 85 ? -12.037 -3.953 -4.400 1.00 91.00 85 ASP A N 1
ATOM 657 C CA . ASP A 1 85 ? -11.457 -2.746 -3.816 1.00 91.00 85 ASP A CA 1
ATOM 658 C C . ASP A 1 85 ? -11.162 -2.954 -2.327 1.00 91.00 85 ASP A C 1
ATOM 660 O O . ASP A 1 85 ? -12.020 -3.397 -1.563 1.00 91.00 85 ASP A O 1
ATOM 664 N N . THR A 1 86 ? -9.949 -2.600 -1.910 1.00 94.75 86 THR A N 1
ATOM 665 C CA . THR A 1 86 ? -9.462 -2.867 -0.550 1.00 94.75 86 THR A CA 1
ATOM 666 C C . THR A 1 86 ? -10.265 -2.107 0.502 1.00 94.75 86 THR A C 1
ATOM 668 O O . THR A 1 86 ? -10.600 -2.686 1.536 1.00 94.75 86 THR A O 1
ATOM 671 N N . LYS A 1 87 ? -10.641 -0.846 0.230 1.00 95.69 87 LYS A N 1
ATOM 672 C CA . LYS A 1 87 ? -11.457 -0.041 1.156 1.00 95.69 87 LYS A CA 1
ATOM 673 C C . LYS A 1 87 ? -12.824 -0.689 1.356 1.00 95.69 87 LYS A C 1
ATOM 675 O O . LYS A 1 87 ? -13.262 -0.878 2.489 1.00 95.69 87 LYS A O 1
ATOM 680 N N . ASN A 1 88 ? -13.462 -1.105 0.264 1.00 96.00 88 ASN A N 1
ATOM 681 C CA . ASN A 1 88 ? -14.764 -1.762 0.301 1.00 96.00 88 ASN A CA 1
ATOM 682 C C . ASN A 1 88 ? -14.718 -3.135 0.982 1.00 96.00 88 ASN A C 1
ATOM 684 O O . ASN A 1 88 ? -15.648 -3.465 1.716 1.00 96.00 88 ASN A O 1
ATOM 688 N N . ILE A 1 89 ? -13.648 -3.918 0.800 1.00 96.62 89 ILE A N 1
ATOM 689 C CA . ILE A 1 89 ? -13.464 -5.188 1.520 1.00 96.62 89 ILE A CA 1
ATOM 690 C C . ILE A 1 89 ? -13.356 -4.931 3.026 1.00 96.62 89 ILE A C 1
ATOM 692 O O . ILE A 1 89 ? -14.089 -5.544 3.801 1.00 96.62 89 ILE A O 1
ATOM 696 N N . CYS A 1 90 ? -12.487 -4.011 3.456 1.00 97.19 90 CYS A N 1
ATOM 697 C CA . CYS A 1 90 ? -12.326 -3.683 4.872 1.00 97.19 90 CYS A CA 1
ATOM 698 C C . CYS A 1 90 ? -13.623 -3.138 5.486 1.00 97.19 90 CYS A C 1
ATOM 700 O O . CYS A 1 90 ? -14.024 -3.582 6.562 1.00 97.19 90 CYS A O 1
ATOM 702 N N . ASN A 1 91 ? -14.332 -2.251 4.783 1.00 96.62 91 ASN A N 1
ATOM 703 C CA . ASN A 1 91 ? -15.621 -1.729 5.233 1.00 96.62 91 ASN A CA 1
ATOM 704 C C . ASN A 1 91 ? -16.689 -2.830 5.348 1.00 96.62 91 ASN A C 1
ATOM 706 O O . ASN A 1 91 ? -17.418 -2.891 6.342 1.00 96.62 91 ASN A O 1
ATOM 710 N N . PHE A 1 92 ? -16.755 -3.737 4.368 1.00 95.75 92 PHE A N 1
ATOM 711 C CA . PHE A 1 92 ? -17.640 -4.898 4.415 1.00 95.75 92 PHE A CA 1
ATOM 712 C C . PHE A 1 92 ? -17.339 -5.769 5.641 1.00 95.75 92 PHE A C 1
ATOM 714 O O . PHE A 1 92 ? -18.247 -6.062 6.417 1.00 95.75 92 PHE A O 1
ATOM 721 N N . LEU A 1 93 ? -16.072 -6.134 5.862 1.00 95.50 93 LEU A N 1
ATOM 722 C CA . LEU A 1 93 ? -15.665 -6.983 6.984 1.00 95.50 93 LEU A CA 1
ATOM 723 C C . LEU A 1 93 ? -15.942 -6.327 8.343 1.00 95.50 93 LEU A C 1
ATOM 725 O O . LEU A 1 93 ? -16.484 -6.990 9.234 1.00 95.50 93 LEU A O 1
ATOM 729 N N . ALA A 1 94 ? -15.617 -5.039 8.484 1.00 96.06 94 ALA A N 1
ATOM 730 C CA . ALA A 1 94 ? -15.856 -4.257 9.694 1.00 96.06 94 ALA A CA 1
ATOM 731 C C . ALA A 1 94 ? -17.351 -4.146 10.024 1.00 96.06 94 ALA A C 1
ATOM 733 O O . ALA A 1 94 ? -17.736 -4.298 11.182 1.00 96.06 94 ALA A O 1
ATOM 734 N N . THR A 1 95 ? -18.192 -3.949 9.005 1.00 94.69 95 THR A N 1
ATOM 735 C CA . THR A 1 95 ? -19.645 -3.793 9.168 1.00 94.69 95 THR A CA 1
ATOM 736 C C . THR A 1 95 ? -20.350 -5.124 9.420 1.00 94.69 95 THR A C 1
ATOM 738 O O . THR A 1 95 ? -21.285 -5.195 10.219 1.00 94.69 95 THR A O 1
ATOM 741 N N . LYS A 1 96 ? -19.934 -6.199 8.738 1.00 92.88 96 LYS A N 1
ATOM 742 C CA . LYS A 1 96 ? -20.616 -7.499 8.819 1.00 92.88 96 LYS A CA 1
ATOM 743 C C . LYS A 1 96 ? -20.417 -8.204 10.152 1.00 92.88 96 LYS A C 1
ATOM 745 O O . LYS A 1 96 ? -21.319 -8.919 10.583 1.00 92.88 96 LYS A O 1
ATOM 750 N N . ARG A 1 97 ? -19.282 -7.995 10.822 1.00 90.69 97 ARG A N 1
ATOM 751 C CA . ARG A 1 97 ? -19.000 -8.605 12.124 1.00 90.69 97 ARG A CA 1
ATOM 752 C C . ARG A 1 97 ? -19.091 -7.579 13.243 1.00 90.69 97 ARG A C 1
ATOM 754 O O . ARG A 1 97 ? -18.279 -6.663 13.347 1.00 90.69 97 ARG A O 1
ATOM 761 N N . ARG A 1 98 ? -20.057 -7.778 14.138 1.00 89.50 98 ARG A N 1
ATOM 762 C CA . ARG A 1 98 ? -20.162 -7.016 15.386 1.00 89.50 98 ARG A CA 1
ATOM 763 C C . ARG A 1 98 ? -19.216 -7.626 16.420 1.00 89.50 98 ARG A C 1
ATOM 765 O O . ARG A 1 98 ? -19.569 -8.573 17.108 1.00 89.50 98 ARG A O 1
ATOM 772 N N . SER A 1 99 ? -18.004 -7.095 16.480 1.00 89.94 99 SER A N 1
ATOM 773 C CA . SER A 1 99 ? -16.981 -7.407 17.483 1.00 89.94 99 SER A CA 1
ATOM 774 C C . SER A 1 99 ? -16.270 -6.122 17.906 1.00 89.94 99 SER A C 1
ATOM 776 O O . SER A 1 99 ? -16.395 -5.098 17.225 1.00 89.94 99 SER A O 1
ATOM 778 N N . ILE A 1 100 ? -15.560 -6.176 19.034 1.00 87.38 100 ILE A N 1
ATOM 779 C CA . ILE A 1 100 ? -14.682 -5.102 19.507 1.00 87.38 100 ILE A CA 1
ATOM 780 C C . ILE A 1 100 ? -13.258 -5.413 19.016 1.00 87.38 100 ILE A C 1
ATOM 782 O O . ILE A 1 100 ? -12.811 -6.542 19.219 1.00 87.38 100 ILE A O 1
ATOM 786 N N . PRO A 1 101 ? -12.548 -4.443 18.413 1.00 93.19 101 PRO A N 1
ATOM 787 C CA . PRO A 1 101 ? -12.980 -3.067 18.152 1.00 93.19 101 PRO A CA 1
ATOM 788 C C . PRO A 1 101 ? -14.032 -2.960 17.035 1.00 93.19 101 PRO A C 1
ATOM 790 O O . PRO A 1 101 ? -14.091 -3.780 16.117 1.00 93.19 101 PRO A O 1
ATOM 793 N N . SER A 1 102 ? -14.865 -1.912 17.100 1.00 93.50 102 SER A N 1
ATOM 794 C CA . SER A 1 102 ? -15.876 -1.627 16.068 1.00 93.50 102 SER A CA 1
ATOM 795 C C . SER A 1 102 ? -15.230 -1.473 14.686 1.00 93.50 102 SER A C 1
ATOM 797 O O . SER A 1 102 ? -15.731 -2.025 13.706 1.00 93.50 102 SER A O 1
ATOM 799 N N . LEU A 1 103 ? -14.083 -0.787 14.631 1.00 96.88 103 LEU A N 1
ATOM 800 C CA . LEU A 1 103 ? -13.400 -0.274 13.438 1.00 96.88 103 LEU A CA 1
ATOM 801 C C . LEU A 1 103 ? -14.168 0.811 12.663 1.00 96.88 103 LEU A C 1
ATOM 803 O O . LEU A 1 103 ? -13.590 1.474 11.803 1.00 96.88 103 LEU A O 1
ATOM 807 N N . ILE A 1 104 ? -15.445 1.033 12.970 1.00 94.94 104 ILE A N 1
ATOM 808 C CA . ILE A 1 104 ? -16.264 2.073 12.347 1.00 94.94 104 ILE A CA 1
ATOM 809 C C . ILE A 1 104 ? -16.051 3.386 13.117 1.00 94.94 104 ILE A C 1
ATOM 811 O O . ILE A 1 104 ? -16.243 3.391 14.335 1.00 94.94 104 ILE A O 1
ATOM 815 N N . PRO A 1 105 ? -15.668 4.490 12.448 1.00 94.56 105 PRO A N 1
ATOM 816 C CA . PRO A 1 105 ? -15.496 5.780 13.109 1.00 94.56 105 PRO A CA 1
ATOM 817 C C . PRO A 1 105 ? -16.838 6.350 13.591 1.00 94.56 105 PRO A C 1
ATOM 819 O O . PRO A 1 105 ? -17.896 6.043 13.036 1.00 94.56 105 PRO A O 1
ATOM 822 N N . LEU A 1 106 ? -16.796 7.235 14.594 1.00 94.25 106 LEU A N 1
ATOM 823 C CA . LEU A 1 106 ? -17.983 7.985 15.017 1.00 94.25 106 LEU A CA 1
ATOM 824 C C . LEU A 1 106 ? -18.556 8.799 13.840 1.00 94.25 106 LEU A C 1
ATOM 826 O O . LEU A 1 106 ? -17.782 9.273 13.005 1.00 94.25 106 LEU A O 1
ATOM 830 N N . PRO A 1 107 ? -19.882 9.042 13.780 1.00 96.19 107 PRO A N 1
ATOM 831 C CA . PRO A 1 107 ? -20.519 9.681 12.624 1.00 96.19 107 PRO A CA 1
ATOM 832 C C . PRO A 1 107 ? -19.876 11.003 12.178 1.00 96.19 107 PRO A C 1
ATOM 834 O O . PRO A 1 107 ? -19.689 11.228 10.985 1.00 96.19 107 PRO A O 1
ATOM 837 N N . HIS A 1 108 ? -19.471 11.855 13.125 1.00 95.38 108 HIS A N 1
ATOM 838 C CA . HIS A 1 108 ? -18.839 13.146 12.829 1.00 95.38 108 HIS A CA 1
ATOM 839 C C . HIS A 1 108 ? -17.390 13.027 12.310 1.00 95.38 108 HIS A C 1
ATOM 841 O O . HIS A 1 108 ? -16.866 13.984 11.747 1.00 95.38 108 HIS A O 1
ATOM 847 N N . LEU A 1 109 ? -16.755 11.858 12.457 1.00 95.50 109 LEU A N 1
ATOM 848 C CA . LEU A 1 109 ? -15.392 11.565 11.999 1.00 95.50 109 LEU A CA 1
ATOM 849 C C . LEU A 1 109 ? -15.353 10.817 10.661 1.00 95.50 109 LEU A C 1
ATOM 851 O O . LEU A 1 109 ? -14.292 10.732 10.049 1.00 95.50 109 LEU A O 1
ATOM 855 N N . VAL A 1 110 ? -16.487 10.293 10.177 1.00 96.12 110 VAL A N 1
ATOM 856 C CA . VAL A 1 110 ? -16.561 9.487 8.941 1.00 96.12 110 VAL A CA 1
ATOM 857 C C . VAL A 1 110 ? -15.933 10.216 7.753 1.00 96.12 110 VAL A C 1
ATOM 859 O O . VAL A 1 110 ? -15.109 9.640 7.048 1.00 96.12 110 VAL A O 1
ATOM 862 N N . LYS A 1 111 ? -16.277 11.495 7.550 1.00 96.94 111 LYS A N 1
ATOM 863 C CA . LYS A 1 111 ? -15.751 12.288 6.430 1.00 96.94 111 LYS A CA 1
ATOM 864 C C . LYS A 1 111 ? -14.224 12.394 6.486 1.00 96.94 111 LYS A C 1
ATOM 866 O O . LYS A 1 111 ? -13.556 12.088 5.506 1.00 96.94 111 LYS A O 1
ATOM 871 N N . LYS A 1 112 ? -13.684 12.761 7.649 1.00 95.94 112 LYS A N 1
ATOM 872 C CA . LYS A 1 112 ? -12.242 12.929 7.871 1.00 95.94 112 LYS A CA 1
ATOM 873 C C . LYS A 1 112 ? -11.482 11.602 7.752 1.00 95.94 112 LYS A C 1
ATOM 875 O O . LYS A 1 112 ? -10.403 11.556 7.173 1.00 95.94 112 LYS A O 1
ATOM 880 N N . SER A 1 113 ? -12.074 10.515 8.249 1.00 96.88 113 SER A N 1
ATOM 881 C CA . SER A 1 113 ? -11.560 9.149 8.091 1.00 96.88 113 SER A CA 1
ATOM 882 C C . SER A 1 113 ? -11.427 8.773 6.614 1.00 96.88 113 SER A C 1
ATOM 884 O O . SER A 1 113 ? -10.355 8.359 6.169 1.00 96.88 113 SER A O 1
ATOM 886 N N . ASN A 1 114 ? -12.488 9.004 5.835 1.00 97.38 114 ASN A N 1
ATOM 887 C CA . ASN A 1 114 ? -12.498 8.722 4.403 1.00 97.38 114 ASN A CA 1
ATOM 888 C C . ASN A 1 114 ? -11.482 9.578 3.642 1.00 97.38 114 ASN A C 1
ATOM 890 O O . ASN A 1 114 ? -10.785 9.038 2.798 1.00 97.38 114 ASN A O 1
ATOM 894 N N . GLU A 1 115 ? -11.319 10.863 3.970 1.00 97.50 115 GLU A N 1
ATOM 895 C CA . GLU A 1 115 ? -10.315 11.728 3.328 1.00 97.50 115 GLU A CA 1
ATOM 896 C C . GLU A 1 115 ? -8.883 11.178 3.475 1.00 97.50 115 GLU A C 1
ATOM 898 O O . GLU A 1 115 ? -8.121 11.157 2.506 1.00 97.50 115 GLU A O 1
ATOM 903 N N . ILE A 1 116 ? -8.515 10.683 4.664 1.00 97.62 116 ILE A N 1
ATOM 904 C CA . ILE A 1 116 ? -7.193 10.080 4.905 1.00 97.62 116 ILE A CA 1
ATOM 905 C C . ILE A 1 116 ? -7.063 8.746 4.159 1.00 97.62 116 ILE A C 1
ATOM 907 O O . ILE A 1 116 ? -6.053 8.503 3.494 1.00 97.62 116 ILE A O 1
ATOM 911 N N . ILE A 1 117 ? -8.080 7.883 4.252 1.00 97.81 117 ILE A N 1
ATOM 912 C CA . ILE A 1 117 ? -8.097 6.580 3.576 1.00 97.81 117 ILE A CA 1
ATOM 913 C C . ILE A 1 117 ? -8.025 6.754 2.053 1.00 97.81 117 ILE A C 1
ATOM 915 O O . ILE A 1 117 ? -7.269 6.049 1.388 1.00 97.81 117 ILE A O 1
ATOM 919 N N . ASP A 1 118 ? -8.776 7.694 1.489 1.00 97.06 118 ASP A N 1
ATOM 920 C CA . ASP A 1 118 ? -8.798 7.962 0.055 1.00 97.06 118 ASP A CA 1
ATOM 921 C C . ASP A 1 118 ? -7.443 8.471 -0.431 1.00 97.06 118 ASP A C 1
ATOM 923 O O . ASP A 1 118 ? -6.971 8.032 -1.478 1.00 97.06 118 ASP A O 1
ATOM 927 N N . TYR A 1 119 ? -6.768 9.315 0.353 1.00 97.38 119 TYR A N 1
ATOM 928 C CA . TYR A 1 119 ? -5.424 9.775 0.019 1.00 97.38 119 TYR A CA 1
ATOM 929 C C . TYR A 1 119 ? -4.384 8.642 0.073 1.00 97.38 119 TYR A C 1
ATOM 931 O O . TYR A 1 119 ? -3.549 8.541 -0.825 1.00 97.38 119 TYR A O 1
ATOM 939 N N . LEU A 1 120 ? -4.463 7.741 1.061 1.00 95.88 120 LEU A N 1
ATOM 940 C CA . LEU A 1 120 ? -3.613 6.538 1.144 1.00 95.88 120 LEU A CA 1
ATOM 941 C C . LEU A 1 120 ? -3.782 5.586 -0.048 1.00 95.88 120 LEU A C 1
ATOM 943 O O . LEU A 1 120 ? -2.857 4.855 -0.391 1.00 95.88 120 LEU A O 1
ATOM 947 N N . HIS A 1 121 ? -4.971 5.565 -0.650 1.00 93.94 121 HIS A N 1
ATOM 948 C CA . HIS A 1 121 ? -5.300 4.737 -1.816 1.00 93.94 121 HIS A CA 1
ATOM 949 C C . HIS A 1 121 ? -5.220 5.517 -3.137 1.00 93.94 121 HIS A C 1
ATOM 951 O O . HIS A 1 121 ? -5.576 4.988 -4.190 1.00 93.94 121 HIS A O 1
ATOM 957 N N . SER A 1 122 ? -4.758 6.767 -3.097 1.00 94.00 122 SER A N 1
ATOM 958 C CA . SER A 1 122 ? -4.557 7.587 -4.288 1.00 94.00 122 SER A CA 1
ATOM 959 C C . SER A 1 122 ? -3.272 7.201 -5.029 1.00 94.00 122 SER A C 1
ATOM 961 O O . SER A 1 122 ? -2.358 6.598 -4.466 1.00 94.00 122 SER A O 1
ATOM 963 N N . GLY A 1 123 ? -3.162 7.613 -6.295 1.00 92.31 123 GLY A N 1
ATOM 964 C CA . GLY A 1 123 ? -1.920 7.459 -7.060 1.00 92.31 123 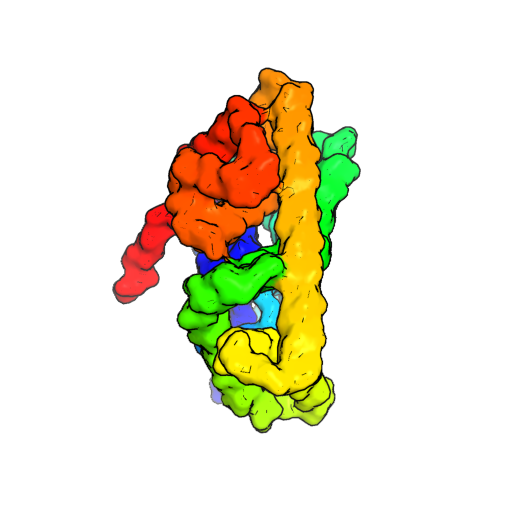GLY A CA 1
ATOM 965 C C . GLY A 1 123 ? -0.755 8.309 -6.532 1.00 92.31 123 GLY A C 1
ATOM 966 O O . GLY A 1 123 ? 0.393 8.046 -6.875 1.00 92.31 123 GLY A O 1
ATOM 967 N N . ASP A 1 124 ? -1.021 9.300 -5.673 1.00 95.75 124 ASP A N 1
ATOM 968 C CA . ASP A 1 124 ? 0.008 10.187 -5.121 1.00 95.75 124 ASP A CA 1
ATOM 969 C C . ASP A 1 124 ? 0.907 9.503 -4.079 1.00 95.75 124 ASP A C 1
ATOM 971 O O . ASP A 1 124 ? 1.994 10.018 -3.802 1.00 95.75 124 ASP A O 1
ATOM 975 N N . LEU A 1 125 ? 0.471 8.364 -3.524 1.00 95.12 125 LEU A N 1
ATOM 976 C CA . LEU A 1 125 ? 1.192 7.534 -2.550 1.00 95.12 125 LEU A CA 1
ATOM 977 C C . LEU A 1 125 ? 1.281 6.061 -2.994 1.00 95.12 125 LEU A C 1
ATOM 979 O O . LEU A 1 125 ? 1.219 5.151 -2.165 1.00 95.12 125 LEU A O 1
ATOM 983 N N . ASP A 1 126 ? 1.411 5.802 -4.299 1.00 93.06 126 ASP A N 1
ATOM 984 C CA . ASP A 1 126 ? 1.500 4.431 -4.814 1.00 93.06 126 ASP A CA 1
ATOM 985 C C . ASP A 1 126 ? 2.697 3.677 -4.197 1.00 93.06 126 ASP A C 1
ATOM 987 O O . ASP A 1 126 ? 3.864 3.956 -4.476 1.00 93.06 126 ASP A O 1
ATOM 991 N N . THR A 1 127 ? 2.391 2.689 -3.352 1.00 90.25 127 THR A N 1
ATOM 992 C CA . THR A 1 127 ? 3.390 1.862 -2.654 1.00 90.25 127 THR A CA 1
ATOM 993 C C . THR A 1 127 ? 4.232 0.990 -3.590 1.00 90.25 127 THR A C 1
ATOM 995 O O . THR A 1 127 ? 5.404 0.752 -3.305 1.00 90.25 127 THR A O 1
ATOM 998 N N . ASN A 1 128 ? 3.691 0.542 -4.728 1.00 89.25 128 ASN A N 1
ATOM 999 C CA . ASN A 1 128 ? 4.476 -0.196 -5.719 1.00 89.25 128 ASN A CA 1
ATOM 1000 C C . ASN A 1 128 ? 5.467 0.737 -6.416 1.00 89.25 128 ASN A C 1
ATOM 1002 O O . ASN A 1 128 ? 6.602 0.339 -6.676 1.00 89.25 128 ASN A O 1
ATOM 1006 N N . PHE A 1 129 ? 5.050 1.975 -6.696 1.00 93.94 129 PHE A N 1
ATOM 1007 C CA . PHE A 1 129 ? 5.950 2.983 -7.241 1.00 93.94 129 PHE A CA 1
ATOM 1008 C C . PHE A 1 129 ? 7.019 3.386 -6.220 1.00 93.94 129 PHE A C 1
ATOM 1010 O O . PHE A 1 129 ? 8.192 3.400 -6.571 1.00 93.94 129 PHE A O 1
ATOM 1017 N N . LEU A 1 130 ? 6.664 3.619 -4.949 1.00 93.00 130 LEU A N 1
ATOM 1018 C CA . LEU A 1 130 ? 7.631 3.908 -3.879 1.00 93.00 130 LEU A CA 1
ATOM 1019 C C . LEU A 1 130 ? 8.692 2.807 -3.737 1.00 93.00 130 LEU A C 1
ATOM 1021 O O . LEU A 1 130 ? 9.878 3.126 -3.660 1.00 93.00 130 LEU A O 1
ATOM 1025 N N . MET A 1 131 ? 8.295 1.529 -3.780 1.00 90.06 131 MET A N 1
ATOM 1026 C CA . MET A 1 131 ? 9.220 0.385 -3.750 1.00 90.06 131 MET A CA 1
ATOM 1027 C C . MET A 1 131 ? 10.270 0.439 -4.872 1.00 90.06 131 MET A C 1
ATOM 1029 O O . MET A 1 131 ? 11.426 0.062 -4.660 1.00 90.06 131 MET A O 1
ATOM 1033 N N . LEU A 1 132 ? 9.857 0.876 -6.064 1.00 93.69 132 LEU A N 1
ATOM 1034 C CA . LEU A 1 132 ? 10.717 1.000 -7.240 1.00 93.69 132 LEU A CA 1
ATOM 1035 C C . LEU A 1 132 ? 11.359 2.381 -7.360 1.00 93.69 132 LEU A C 1
ATOM 1037 O O . LEU A 1 132 ? 12.191 2.567 -8.226 1.00 9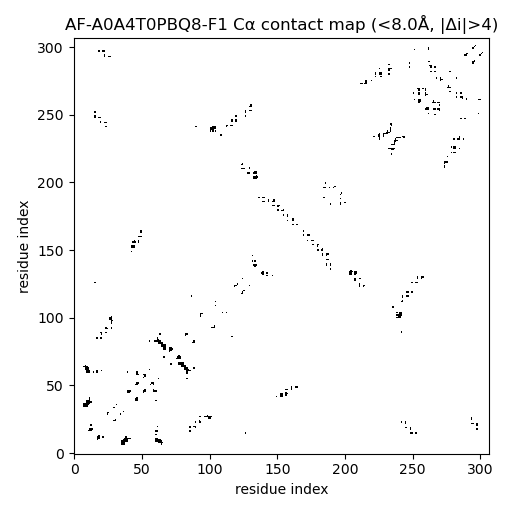3.69 132 LEU A O 1
ATOM 1041 N N . SER A 1 133 ? 10.974 3.368 -6.563 1.00 95.19 133 SER A N 1
ATOM 1042 C CA . SER A 1 133 ? 11.400 4.746 -6.792 1.00 95.19 133 SER A CA 1
ATOM 1043 C C . SER A 1 133 ? 12.911 4.934 -6.598 1.00 95.19 133 SER A C 1
ATOM 1045 O O . SER A 1 133 ? 13.562 4.262 -5.793 1.00 95.19 133 SER A O 1
ATOM 1047 N N . ALA A 1 134 ? 13.466 5.888 -7.339 1.00 96.06 134 ALA A N 1
ATOM 1048 C CA . ALA A 1 134 ? 14.823 6.390 -7.158 1.00 96.06 134 ALA A CA 1
ATOM 1049 C C . ALA A 1 134 ? 14.834 7.875 -7.514 1.00 96.06 134 ALA A C 1
ATOM 1051 O O . ALA A 1 134 ? 14.269 8.271 -8.530 1.00 96.06 134 ALA A O 1
ATOM 1052 N N . THR A 1 135 ? 15.449 8.721 -6.693 1.00 96.19 135 THR A N 1
ATOM 1053 C CA . THR A 1 135 ? 15.446 10.179 -6.913 1.00 96.19 135 THR A CA 1
ATOM 1054 C C . THR A 1 135 ? 16.669 10.683 -7.675 1.00 96.19 135 THR A C 1
ATOM 1056 O O . THR A 1 135 ? 16.713 11.852 -8.064 1.00 96.19 135 THR A O 1
ATOM 1059 N N . ASN A 1 136 ? 17.669 9.820 -7.862 1.00 95.06 136 ASN A N 1
ATOM 1060 C CA . ASN A 1 136 ? 18.942 10.113 -8.506 1.00 95.06 136 ASN A CA 1
ATOM 1061 C C . ASN A 1 136 ? 19.645 8.813 -8.950 1.00 95.06 136 ASN A C 1
ATOM 1063 O O . ASN A 1 136 ? 19.215 7.708 -8.613 1.00 95.06 136 ASN A O 1
ATOM 1067 N N . ASN A 1 137 ? 20.750 8.945 -9.693 1.00 94.69 137 ASN A N 1
ATOM 1068 C CA . ASN A 1 137 ? 21.501 7.796 -10.216 1.00 94.69 137 ASN A CA 1
ATOM 1069 C C . ASN A 1 137 ? 22.083 6.893 -9.115 1.00 94.69 137 ASN A C 1
ATOM 1071 O O . ASN A 1 137 ? 22.134 5.683 -9.307 1.00 94.69 137 ASN A O 1
ATOM 1075 N N . ASN A 1 138 ? 22.489 7.447 -7.967 1.00 94.19 138 ASN A N 1
ATOM 1076 C CA . ASN A 1 138 ? 23.067 6.644 -6.887 1.00 94.19 138 ASN A CA 1
ATOM 1077 C C . ASN A 1 138 ? 22.008 5.726 -6.266 1.00 94.19 138 ASN A C 1
ATOM 1079 O O . ASN A 1 138 ? 22.249 4.537 -6.083 1.00 94.19 138 ASN A O 1
ATOM 1083 N N . GLU A 1 139 ? 20.814 6.254 -5.991 1.00 93.56 139 GLU A N 1
ATOM 1084 C CA . GLU A 1 139 ? 19.682 5.449 -5.515 1.00 93.56 139 GLU A CA 1
ATOM 1085 C C . GLU A 1 139 ? 19.230 4.420 -6.552 1.00 93.56 139 GLU A C 1
ATOM 1087 O O . GLU A 1 139 ? 18.900 3.290 -6.193 1.00 93.56 139 GLU A O 1
ATOM 1092 N N . LEU A 1 140 ? 19.250 4.785 -7.838 1.00 94.94 140 LEU A N 1
ATOM 1093 C CA . LEU A 1 140 ? 18.918 3.866 -8.924 1.00 94.94 140 LEU A CA 1
ATOM 1094 C C . LEU A 1 140 ? 19.881 2.668 -8.946 1.00 94.94 140 LEU A C 1
ATOM 1096 O O . LEU A 1 140 ? 19.428 1.529 -9.039 1.00 94.94 140 LEU A O 1
ATOM 1100 N N . GLU A 1 141 ? 21.188 2.911 -8.806 1.00 93.06 141 GLU A N 1
ATOM 1101 C CA . GLU A 1 141 ? 22.196 1.847 -8.735 1.00 93.06 141 GLU A CA 1
ATOM 1102 C C . GLU A 1 141 ? 21.994 0.966 -7.498 1.00 93.06 141 GLU A C 1
ATOM 1104 O O . GLU A 1 141 ? 21.910 -0.257 -7.623 1.00 93.06 141 GLU A O 1
ATOM 1109 N N . LEU A 1 142 ? 21.842 1.575 -6.316 1.00 90.69 142 LEU A N 1
ATOM 1110 C CA . LEU A 1 142 ? 21.654 0.860 -5.047 1.00 90.69 142 LEU A CA 1
ATOM 1111 C C . LEU A 1 142 ? 20.414 -0.046 -5.059 1.00 90.69 142 LEU A C 1
ATOM 1113 O O . LEU A 1 142 ? 20.439 -1.140 -4.495 1.00 90.69 142 LEU A O 1
ATOM 1117 N N . ASN A 1 143 ? 19.340 0.387 -5.722 1.00 89.56 143 ASN A N 1
ATOM 1118 C CA . ASN A 1 143 ? 18.073 -0.343 -5.777 1.00 89.56 143 ASN A CA 1
ATOM 1119 C C . ASN A 1 143 ? 17.980 -1.331 -6.956 1.00 89.56 143 ASN A C 1
ATOM 1121 O O . ASN A 1 143 ? 17.014 -2.098 -7.020 1.00 89.56 143 ASN A O 1
ATOM 1125 N N . SER A 1 144 ? 18.957 -1.333 -7.871 1.00 91.62 144 SER A N 1
ATOM 1126 C CA . SER A 1 144 ? 18.881 -2.019 -9.170 1.00 91.62 144 SER A CA 1
ATOM 1127 C C . SER A 1 144 ? 18.582 -3.510 -9.064 1.00 91.62 144 SER A C 1
ATOM 1129 O O . SER A 1 144 ? 17.590 -3.969 -9.619 1.00 91.62 144 SER A O 1
ATOM 1131 N N . SER A 1 145 ? 19.362 -4.261 -8.285 1.00 90.06 145 SER A N 1
ATOM 1132 C CA . SER A 1 145 ? 19.202 -5.716 -8.150 1.00 90.06 145 SER A CA 1
ATOM 1133 C C . SER A 1 145 ? 17.784 -6.121 -7.717 1.00 90.06 145 SER A C 1
ATOM 1135 O O . SER A 1 145 ? 17.154 -6.990 -8.328 1.00 90.06 145 SER A O 1
ATOM 1137 N N . ARG A 1 146 ? 17.226 -5.437 -6.707 1.00 87.62 146 ARG A N 1
ATOM 1138 C CA . ARG A 1 146 ? 15.864 -5.700 -6.218 1.00 87.62 146 ARG A CA 1
ATOM 1139 C C . ARG A 1 146 ? 14.811 -5.324 -7.260 1.00 87.62 146 ARG A C 1
ATOM 1141 O O . ARG A 1 146 ? 13.887 -6.103 -7.496 1.00 87.62 146 ARG A O 1
ATOM 1148 N N . ALA A 1 147 ? 14.935 -4.138 -7.854 1.00 91.19 147 ALA A N 1
ATOM 1149 C CA . ALA A 1 147 ? 13.979 -3.639 -8.836 1.00 91.19 147 ALA A CA 1
ATOM 1150 C C . ALA A 1 147 ? 13.960 -4.511 -10.099 1.00 91.19 147 ALA A C 1
ATOM 1152 O O . ALA A 1 147 ? 12.889 -4.929 -10.538 1.00 91.19 147 ALA A O 1
ATOM 1153 N N . GLU A 1 148 ? 15.132 -4.851 -10.639 1.00 93.69 148 GLU A N 1
ATOM 1154 C CA . GLU A 1 148 ? 15.270 -5.725 -11.802 1.00 93.69 148 GLU A CA 1
ATOM 1155 C C . GLU A 1 148 ? 14.679 -7.107 -11.529 1.00 93.69 148 GLU A C 1
ATOM 1157 O O . GLU A 1 148 ? 13.888 -7.586 -12.335 1.00 93.69 148 GLU A O 1
ATOM 1162 N N . SER A 1 149 ? 14.978 -7.721 -10.379 1.00 90.62 149 SER A N 1
ATOM 1163 C CA . SER A 1 149 ? 14.407 -9.022 -10.004 1.00 90.62 149 SER A CA 1
ATOM 1164 C C . SER A 1 149 ? 12.872 -8.999 -10.001 1.00 90.62 149 SER A C 1
ATOM 1166 O O . SER A 1 149 ? 12.231 -9.827 -10.655 1.00 90.62 149 SER A O 1
ATOM 1168 N N . TYR A 1 150 ? 12.268 -7.994 -9.356 1.00 89.19 150 TYR A N 1
ATOM 1169 C CA . TYR A 1 150 ? 10.812 -7.824 -9.328 1.00 89.19 150 TYR A CA 1
ATOM 1170 C C . TYR A 1 150 ? 10.217 -7.638 -10.735 1.00 89.19 150 TYR A C 1
ATOM 1172 O O . TYR A 1 150 ? 9.257 -8.319 -11.109 1.00 89.19 150 TYR A O 1
ATOM 1180 N N . LEU A 1 151 ? 10.799 -6.743 -11.537 1.00 94.00 151 LEU A N 1
ATOM 1181 C CA . LEU A 1 151 ? 10.311 -6.409 -12.878 1.00 94.00 151 LEU A CA 1
ATOM 1182 C C . LEU A 1 151 ? 10.510 -7.560 -13.877 1.00 94.00 151 LEU A C 1
ATOM 1184 O O . LEU A 1 151 ? 9.651 -7.772 -14.733 1.00 94.00 151 LEU A O 1
ATOM 1188 N N . ILE A 1 152 ? 11.592 -8.336 -13.757 1.00 94.56 152 ILE A N 1
ATOM 1189 C CA . ILE A 1 152 ? 11.851 -9.535 -14.569 1.00 94.56 152 ILE A CA 1
ATOM 1190 C C . ILE A 1 152 ? 10.859 -10.645 -14.225 1.00 94.56 152 ILE A C 1
ATOM 1192 O O . ILE A 1 152 ? 10.296 -11.255 -15.136 1.00 94.56 152 ILE A O 1
ATOM 1196 N N . SER A 1 153 ? 10.604 -10.893 -12.935 1.00 90.94 153 SER A N 1
ATOM 1197 C CA . SER A 1 153 ? 9.613 -11.892 -12.507 1.00 90.94 153 SER A CA 1
ATOM 1198 C C . SER A 1 153 ? 8.230 -11.553 -13.060 1.00 90.94 153 SER A C 1
ATOM 1200 O O . SER A 1 153 ? 7.538 -12.395 -13.637 1.00 90.94 153 SER A O 1
ATOM 1202 N N . ARG A 1 154 ? 7.861 -10.270 -12.979 1.00 92.50 154 ARG A N 1
ATOM 1203 C CA . ARG A 1 154 ? 6.608 -9.753 -13.527 1.00 92.50 154 ARG A CA 1
ATOM 1204 C C . ARG A 1 154 ? 6.545 -9.859 -15.053 1.00 92.50 154 ARG A C 1
ATOM 1206 O O . ARG A 1 154 ? 5.520 -10.289 -15.577 1.00 92.50 154 ARG A O 1
ATOM 1213 N N . GLN A 1 155 ? 7.632 -9.533 -15.759 1.00 96.00 155 GLN A N 1
ATOM 1214 C CA . GLN A 1 155 ? 7.713 -9.680 -17.216 1.00 96.00 155 GLN A CA 1
ATOM 1215 C C . GLN A 1 155 ? 7.539 -11.141 -17.640 1.00 96.00 155 GLN A C 1
ATOM 1217 O O . GLN A 1 155 ? 6.741 -11.440 -18.523 1.00 96.00 155 GLN A O 1
ATOM 1222 N N . THR A 1 156 ? 8.208 -12.054 -16.936 1.00 94.62 156 THR A N 1
ATOM 1223 C CA . THR A 1 156 ? 8.111 -13.501 -17.165 1.00 94.62 156 THR A CA 1
ATOM 1224 C C . THR A 1 156 ? 6.667 -13.989 -17.040 1.00 94.62 156 THR A C 1
ATOM 1226 O O . THR A 1 156 ? 6.222 -14.821 -17.830 1.00 94.62 156 THR A O 1
ATOM 1229 N N . ALA A 1 157 ? 5.902 -13.460 -16.079 1.00 92.38 157 ALA A N 1
ATOM 1230 C CA . ALA A 1 157 ? 4.486 -13.784 -15.951 1.00 92.38 157 ALA A CA 1
ATOM 1231 C C . ALA A 1 157 ? 3.645 -13.247 -17.123 1.00 92.38 157 ALA A C 1
ATOM 1233 O O . ALA A 1 157 ? 2.775 -13.963 -17.623 1.00 92.38 157 ALA A O 1
ATOM 1234 N N . PHE A 1 158 ? 3.904 -12.025 -17.601 1.00 94.25 158 PHE A N 1
ATOM 1235 C CA . PHE A 1 158 ? 3.220 -11.503 -18.789 1.00 94.25 158 PHE A CA 1
ATOM 1236 C C . PHE A 1 158 ? 3.509 -12.348 -20.029 1.00 94.25 158 PHE A C 1
ATOM 1238 O O . PHE A 1 158 ? 2.571 -12.738 -20.723 1.00 94.25 158 PHE A O 1
ATOM 1245 N N . ASP A 1 159 ? 4.772 -12.701 -20.262 1.00 93.06 159 ASP A N 1
ATOM 1246 C CA . ASP A 1 159 ? 5.176 -13.531 -21.399 1.00 93.06 159 ASP A CA 1
ATOM 1247 C C . ASP A 1 159 ? 4.546 -14.928 -21.333 1.00 93.06 159 ASP A C 1
ATOM 1249 O O . ASP A 1 159 ? 4.072 -15.450 -22.344 1.00 93.06 159 ASP A O 1
ATOM 1253 N N . ARG A 1 160 ? 4.450 -15.504 -20.127 1.00 92.19 160 ARG A N 1
ATOM 1254 C CA . ARG A 1 160 ? 3.791 -16.794 -19.891 1.00 92.19 160 ARG A CA 1
ATOM 1255 C C . ARG A 1 160 ? 2.295 -16.748 -20.207 1.00 92.19 160 ARG A C 1
ATOM 1257 O O . ARG A 1 160 ? 1.785 -17.638 -20.884 1.00 92.19 160 ARG A O 1
ATOM 1264 N N . TYR A 1 161 ? 1.574 -15.749 -19.696 1.00 92.44 161 TYR A N 1
ATOM 1265 C CA . TYR A 1 161 ? 0.107 -15.758 -19.711 1.00 92.44 161 TYR A CA 1
ATOM 1266 C C . TYR A 1 161 ? -0.525 -15.050 -20.913 1.00 92.44 161 TYR A C 1
ATOM 1268 O O . TYR A 1 161 ? -1.670 -15.360 -21.251 1.00 92.44 161 TYR A O 1
ATOM 1276 N N . ARG A 1 162 ? 0.195 -14.165 -21.618 1.00 89.62 162 ARG A N 1
ATOM 1277 C CA . ARG A 1 162 ? -0.356 -13.423 -22.770 1.00 89.62 162 ARG A CA 1
ATOM 1278 C C . ARG A 1 162 ? -0.884 -14.330 -23.885 1.00 89.62 162 ARG A C 1
ATOM 1280 O O . ARG A 1 162 ? -1.855 -13.988 -24.551 1.00 89.62 162 ARG A O 1
ATOM 1287 N N . HIS A 1 163 ? -0.282 -15.504 -24.072 1.00 89.25 163 HIS A N 1
ATOM 1288 C CA . HIS A 1 163 ? -0.689 -16.465 -25.102 1.00 89.25 163 HIS A CA 1
ATOM 1289 C C . HIS A 1 163 ? -1.928 -17.283 -24.716 1.00 89.25 163 HIS A C 1
ATOM 1291 O O . HIS A 1 163 ? -2.551 -17.890 -25.581 1.00 89.25 163 HIS A O 1
ATOM 1297 N N . LEU A 1 164 ? -2.292 -17.282 -23.431 1.00 89.19 164 LEU A N 1
ATOM 1298 C CA . LEU A 1 164 ? -3.429 -18.024 -22.887 1.00 89.19 164 LEU A CA 1
ATOM 1299 C C . LEU A 1 164 ? -4.673 -17.142 -22.691 1.00 89.19 164 LEU A C 1
ATOM 1301 O O . LEU A 1 164 ? -5.715 -17.634 -22.261 1.00 89.19 164 LEU A O 1
ATOM 1305 N N . CYS A 1 165 ? -4.573 -15.836 -22.952 1.00 83.44 165 CYS A N 1
ATOM 1306 C CA . CYS A 1 165 ? -5.674 -14.899 -22.753 1.00 83.44 165 CYS A CA 1
ATOM 1307 C C . CYS A 1 165 ? -6.602 -14.813 -23.978 1.00 83.44 165 CYS A C 1
ATOM 1309 O O . CYS A 1 165 ? -6.202 -15.091 -25.110 1.00 83.44 165 CYS A O 1
ATOM 1311 N N . SER A 1 166 ? -7.861 -14.420 -23.752 1.00 84.88 166 SER A N 1
ATOM 1312 C CA . SER A 1 166 ? -8.815 -14.161 -24.835 1.00 84.88 166 SER A CA 1
ATOM 1313 C C . SER A 1 166 ? -8.369 -12.980 -25.706 1.00 84.88 166 SER A C 1
ATOM 1315 O O . SER A 1 166 ? -7.598 -12.124 -25.267 1.00 84.88 166 SER A O 1
ATOM 1317 N N . LEU A 1 167 ? -8.877 -12.907 -26.943 1.00 83.44 167 LEU A N 1
ATOM 1318 C CA . LEU A 1 167 ? -8.519 -11.852 -27.900 1.00 83.44 167 LEU A CA 1
ATOM 1319 C C . LEU A 1 167 ? -8.703 -10.444 -27.306 1.00 83.44 167 LEU A C 1
ATOM 1321 O O . LEU A 1 167 ? -7.806 -9.611 -27.417 1.00 83.44 167 LEU A O 1
ATOM 1325 N N . ASP A 1 168 ? -9.797 -10.236 -26.574 1.00 85.94 168 ASP A N 1
ATOM 1326 C CA . ASP A 1 168 ? -10.157 -8.958 -25.945 1.00 85.94 168 ASP A CA 1
ATOM 1327 C C . ASP A 1 168 ? -9.190 -8.519 -24.830 1.00 85.94 168 ASP A C 1
ATOM 1329 O O . ASP A 1 168 ? -9.240 -7.385 -24.355 1.00 85.94 168 ASP A O 1
ATOM 1333 N N . ARG A 1 169 ? -8.297 -9.411 -24.381 1.00 87.12 169 ARG A N 1
ATOM 1334 C CA . ARG A 1 169 ? -7.330 -9.159 -23.301 1.00 87.12 169 ARG A CA 1
ATOM 1335 C C . ARG A 1 169 ? -5.906 -8.963 -23.806 1.00 87.12 169 ARG A C 1
ATOM 1337 O O . ARG A 1 169 ? -5.061 -8.551 -23.012 1.00 87.12 169 ARG A O 1
ATOM 1344 N N . LYS A 1 170 ? -5.640 -9.181 -25.099 1.00 87.44 170 LYS A N 1
ATOM 1345 C CA . LYS A 1 170 ? -4.295 -9.023 -25.678 1.00 87.44 170 LYS A CA 1
ATOM 1346 C C . LYS A 1 170 ? -3.740 -7.619 -25.464 1.00 87.44 170 LYS A C 1
ATOM 1348 O O . LYS A 1 170 ? -2.686 -7.482 -24.854 1.00 87.44 170 LYS A O 1
ATOM 1353 N N . ASN A 1 171 ? -4.509 -6.593 -25.833 1.00 90.94 171 ASN A N 1
ATOM 1354 C CA . ASN A 1 171 ? -4.097 -5.196 -25.665 1.00 90.94 171 ASN A CA 1
ATOM 1355 C C . ASN A 1 171 ? -3.814 -4.846 -24.190 1.00 90.94 171 ASN A C 1
ATOM 1357 O O . ASN A 1 171 ? -2.876 -4.122 -23.879 1.00 90.94 171 ASN A O 1
ATOM 1361 N N . TRP A 1 172 ? -4.588 -5.399 -23.247 1.00 91.81 172 TRP A N 1
ATOM 1362 C CA . TRP A 1 172 ? -4.335 -5.189 -21.818 1.00 91.81 172 TRP A CA 1
ATOM 1363 C C . TRP A 1 172 ? -2.988 -5.783 -21.381 1.00 91.81 172 TRP A C 1
ATOM 1365 O O . TRP A 1 172 ? -2.233 -5.117 -20.675 1.00 91.81 172 TRP A O 1
ATOM 1375 N N . PHE A 1 173 ? -2.663 -7.005 -21.818 1.00 92.56 173 PHE A N 1
ATOM 1376 C CA . PHE A 1 173 ? -1.365 -7.627 -21.540 1.00 92.56 173 PHE A CA 1
ATOM 1377 C C . PHE A 1 173 ? -0.212 -6.873 -22.203 1.00 92.56 173 PHE A C 1
ATOM 1379 O O . PHE A 1 173 ? 0.811 -6.664 -21.558 1.00 92.56 173 PHE A O 1
ATOM 1386 N N . GLU A 1 174 ? -0.381 -6.434 -23.449 1.00 92.19 174 GLU A N 1
ATOM 1387 C CA . GLU A 1 174 ? 0.623 -5.661 -24.186 1.00 92.19 174 GLU A CA 1
ATOM 1388 C C . GLU A 1 174 ? 0.934 -4.339 -23.480 1.00 92.19 174 GLU A C 1
ATOM 1390 O O . GLU A 1 174 ? 2.095 -4.067 -23.185 1.00 92.19 174 GLU A O 1
ATOM 1395 N N . LEU A 1 175 ? -0.088 -3.572 -23.086 1.00 94.19 175 LEU A N 1
ATOM 1396 C CA . LEU A 1 175 ? 0.098 -2.323 -22.342 1.00 94.19 175 LEU A CA 1
ATOM 1397 C C . LEU A 1 175 ? 0.742 -2.548 -20.965 1.00 94.19 175 LEU A C 1
ATOM 1399 O O . LEU A 1 175 ? 1.616 -1.783 -20.554 1.00 94.19 175 LEU A O 1
ATOM 1403 N N . LYS A 1 176 ? 0.340 -3.601 -20.237 1.00 93.31 176 LYS A N 1
ATOM 1404 C CA . LYS A 1 176 ? 0.936 -3.939 -18.931 1.00 93.31 176 LYS A CA 1
ATOM 1405 C C . LYS A 1 176 ? 2.388 -4.391 -19.056 1.00 93.31 176 LYS A C 1
ATOM 1407 O O . LYS A 1 176 ? 3.208 -4.002 -18.225 1.00 93.31 176 LYS A O 1
ATOM 1412 N N . SER A 1 177 ? 2.694 -5.177 -20.084 1.00 95.06 177 SER A N 1
ATOM 1413 C CA . SER A 1 177 ? 4.048 -5.611 -20.411 1.00 95.06 177 SER A CA 1
ATOM 1414 C C . SER A 1 177 ? 4.919 -4.424 -20.800 1.00 95.06 177 SER A C 1
ATOM 1416 O O . SER A 1 177 ? 6.011 -4.283 -20.262 1.00 95.06 177 SER A O 1
ATOM 1418 N N . GLN A 1 178 ? 4.434 -3.545 -21.679 1.00 95.75 178 GLN A N 1
ATOM 1419 C CA . GLN A 1 178 ? 5.193 -2.380 -22.123 1.00 95.75 178 GLN A CA 1
ATOM 1420 C C . GLN A 1 178 ? 5.523 -1.460 -20.948 1.00 95.75 178 GLN A C 1
ATOM 1422 O O . GLN A 1 178 ? 6.689 -1.167 -20.716 1.00 95.75 178 GLN A O 1
ATOM 1427 N N . SER A 1 179 ? 4.529 -1.119 -20.122 1.00 93.75 179 SER A N 1
ATOM 1428 C CA . SER A 1 179 ? 4.747 -0.292 -18.929 1.00 93.75 179 SER A CA 1
ATOM 1429 C C . SER A 1 179 ? 5.764 -0.908 -17.953 1.00 93.75 179 SER A C 1
ATOM 1431 O O . SER A 1 179 ? 6.538 -0.184 -17.331 1.00 93.75 179 SER A O 1
ATOM 1433 N N . ASN A 1 180 ? 5.792 -2.238 -17.820 1.00 95.44 180 ASN A N 1
ATOM 1434 C CA . ASN A 1 180 ? 6.783 -2.935 -17.000 1.00 95.44 180 ASN A CA 1
ATOM 1435 C C . ASN A 1 180 ? 8.192 -2.877 -17.615 1.00 95.44 180 ASN A C 1
ATOM 1437 O O . ASN A 1 180 ? 9.163 -2.639 -16.896 1.00 95.44 180 ASN A O 1
ATOM 1441 N N . LEU A 1 181 ? 8.300 -3.060 -18.934 1.00 95.62 181 LEU A N 1
ATOM 1442 C CA . LEU A 1 181 ? 9.559 -2.953 -19.673 1.00 95.62 181 LEU A CA 1
ATOM 1443 C C . LEU A 1 181 ? 10.127 -1.535 -19.649 1.00 95.62 181 LEU A C 1
ATOM 1445 O O . LEU A 1 181 ? 11.335 -1.386 -19.498 1.00 95.62 181 LEU A O 1
ATOM 1449 N N . ASP A 1 182 ? 9.284 -0.508 -19.735 1.00 93.75 182 ASP A N 1
ATOM 1450 C CA . ASP A 1 182 ? 9.716 0.891 -19.682 1.00 93.75 182 ASP A CA 1
ATOM 1451 C C . ASP A 1 182 ? 10.466 1.184 -18.375 1.00 93.75 182 ASP A C 1
ATOM 1453 O O . ASP A 1 182 ? 11.552 1.764 -18.394 1.00 93.75 182 ASP A O 1
ATOM 1457 N N . ILE A 1 183 ? 9.946 0.698 -17.240 1.00 94.81 183 ILE A N 1
ATOM 1458 C CA . ILE A 1 183 ? 10.614 0.829 -15.937 1.00 94.81 183 ILE A CA 1
ATOM 1459 C C . ILE A 1 183 ? 11.859 -0.067 -15.870 1.00 94.81 183 ILE A C 1
ATOM 1461 O O . ILE A 1 183 ? 12.909 0.364 -15.395 1.00 94.81 183 ILE A O 1
ATOM 1465 N N . LEU A 1 184 ? 11.783 -1.305 -16.368 1.00 95.88 184 LEU A N 1
ATOM 1466 C CA . LEU A 1 184 ? 12.922 -2.229 -16.365 1.00 95.88 184 LEU A CA 1
ATOM 1467 C C . LEU A 1 184 ? 14.109 -1.685 -17.169 1.00 95.88 184 LEU A C 1
ATOM 1469 O O . LEU A 1 184 ? 15.258 -1.841 -16.758 1.00 95.88 184 LEU A O 1
ATOM 1473 N N . ASN A 1 185 ? 13.843 -1.012 -18.285 1.00 94.44 185 ASN A N 1
ATOM 1474 C CA . ASN A 1 185 ? 14.864 -0.413 -19.135 1.00 94.44 185 ASN A CA 1
ATOM 1475 C C . ASN A 1 185 ? 15.600 0.732 -18.432 1.00 94.44 185 ASN A C 1
ATOM 1477 O O . ASN A 1 185 ? 16.812 0.852 -18.602 1.00 94.44 185 ASN A O 1
ATOM 1481 N N . ILE A 1 186 ? 14.915 1.515 -17.588 1.00 95.19 186 ILE A N 1
ATOM 1482 C CA . ILE A 1 186 ? 15.559 2.554 -16.767 1.00 95.19 186 ILE A CA 1
ATOM 1483 C C . ILE A 1 186 ? 16.645 1.939 -15.871 1.00 95.19 186 ILE A C 1
ATOM 1485 O O . ILE A 1 186 ? 17.731 2.505 -15.750 1.00 95.19 186 ILE A O 1
ATOM 1489 N N . TYR A 1 187 ? 16.378 0.765 -15.291 1.00 95.00 187 TYR A N 1
ATOM 1490 C CA . TYR A 1 187 ? 17.323 0.048 -14.434 1.00 95.00 187 TYR A CA 1
ATOM 1491 C C . TYR A 1 187 ? 18.425 -0.685 -15.208 1.00 95.00 187 TYR A C 1
ATOM 1493 O O . TYR A 1 187 ? 19.606 -0.536 -14.885 1.00 95.00 187 TYR A O 1
ATOM 1501 N N . ARG A 1 188 ? 18.073 -1.445 -16.252 1.00 91.88 188 ARG A N 1
ATOM 1502 C CA . ARG A 1 188 ? 19.038 -2.231 -17.043 1.00 91.88 188 ARG A CA 1
ATOM 1503 C C . ARG A 1 188 ? 20.047 -1.361 -17.776 1.00 91.88 188 ARG A C 1
ATOM 1505 O O . ARG A 1 188 ? 21.226 -1.690 -17.841 1.00 91.88 188 ARG A O 1
ATOM 1512 N N . PHE A 1 189 ? 19.583 -0.242 -18.316 1.00 87.62 189 PHE A N 1
ATOM 1513 C CA . PHE A 1 189 ? 20.383 0.644 -19.153 1.00 87.62 189 PHE A CA 1
ATOM 1514 C C . PHE A 1 189 ? 20.808 1.912 -18.418 1.00 87.62 189 PHE A C 1
ATOM 1516 O O . PHE A 1 189 ? 21.026 2.962 -19.022 1.00 87.62 189 PHE A O 1
ATOM 1523 N N . ARG A 1 190 ? 20.962 1.816 -17.095 1.00 82.56 190 ARG A N 1
ATOM 1524 C CA . ARG A 1 190 ? 21.386 2.922 -16.229 1.00 82.56 190 ARG A CA 1
ATOM 1525 C C . ARG A 1 190 ? 22.744 3.536 -16.610 1.00 82.56 190 ARG A C 1
ATOM 1527 O O . ARG A 1 190 ? 22.978 4.707 -16.323 1.00 82.56 190 ARG A O 1
ATOM 1534 N N . SER A 1 191 ? 23.599 2.795 -17.314 1.00 78.00 191 SER A N 1
ATOM 1535 C CA . SER A 1 191 ? 24.895 3.263 -17.828 1.00 78.00 191 SER A CA 1
ATOM 1536 C C . SER A 1 191 ? 24.883 3.705 -19.299 1.00 78.00 191 SER A C 1
ATOM 1538 O O . SER A 1 191 ? 25.904 4.194 -19.778 1.00 78.00 191 SER A O 1
ATOM 1540 N N . LEU A 1 192 ? 23.769 3.542 -20.027 1.00 82.12 192 LEU A N 1
ATOM 1541 C CA . LEU A 1 192 ? 23.677 3.964 -21.427 1.00 82.12 192 LEU A CA 1
ATOM 1542 C C . LEU A 1 192 ? 23.424 5.471 -21.547 1.00 82.12 192 LEU A C 1
ATOM 1544 O O . LEU A 1 192 ? 22.638 6.044 -20.788 1.00 82.12 192 LEU A O 1
ATOM 1548 N N . ASN A 1 193 ? 24.042 6.064 -22.571 1.00 78.00 193 ASN A N 1
ATOM 1549 C CA . ASN A 1 193 ? 23.854 7.450 -23.003 1.00 78.00 193 ASN A CA 1
ATOM 1550 C C . ASN A 1 193 ? 22.951 7.501 -24.245 1.00 78.00 193 ASN A C 1
ATOM 1552 O O . ASN A 1 193 ? 23.362 7.969 -25.301 1.00 78.00 193 ASN A O 1
ATOM 1556 N N . ASP A 1 194 ? 21.750 6.941 -24.123 1.00 89.31 194 ASP A N 1
ATOM 1557 C CA . ASP A 1 194 ? 20.689 7.066 -25.123 1.00 89.31 194 ASP A CA 1
ATOM 1558 C C . ASP A 1 194 ? 19.727 8.180 -24.692 1.00 89.31 194 ASP A C 1
ATOM 1560 O O . ASP A 1 194 ? 19.262 8.180 -23.549 1.00 89.31 194 ASP A O 1
ATOM 1564 N N . ASP A 1 195 ? 19.432 9.126 -25.586 1.00 89.00 195 ASP A N 1
ATOM 1565 C CA . ASP A 1 195 ? 18.649 10.324 -25.259 1.00 89.00 195 ASP A CA 1
ATOM 1566 C C . ASP A 1 195 ? 17.248 9.988 -24.726 1.00 89.00 195 ASP A C 1
ATOM 1568 O O . ASP A 1 195 ? 16.771 10.624 -23.780 1.00 89.00 195 ASP A O 1
ATOM 1572 N N . GLN A 1 196 ? 16.599 8.949 -25.264 1.00 88.44 196 GLN A N 1
ATOM 1573 C CA . GLN A 1 196 ? 15.269 8.539 -24.820 1.00 88.44 196 GLN A CA 1
ATOM 1574 C C . GLN A 1 196 ? 15.325 7.887 -23.436 1.00 88.44 196 GLN A C 1
ATOM 1576 O O . GLN A 1 196 ? 14.501 8.195 -22.571 1.00 88.44 196 GLN A O 1
ATOM 1581 N N . ILE A 1 197 ? 16.304 7.010 -23.193 1.00 86.94 197 ILE A N 1
ATOM 1582 C CA . ILE A 1 197 ? 16.503 6.378 -21.879 1.00 86.94 197 ILE A CA 1
ATOM 1583 C C . ILE A 1 197 ? 16.844 7.436 -20.823 1.00 86.94 197 ILE A C 1
ATOM 1585 O O . ILE A 1 197 ? 16.322 7.382 -19.706 1.00 86.94 197 ILE A O 1
ATOM 1589 N N . LEU A 1 198 ? 17.684 8.415 -21.168 1.00 89.62 198 LEU A N 1
ATOM 1590 C CA . LEU A 1 198 ? 18.035 9.529 -20.289 1.00 89.62 198 LEU A CA 1
ATOM 1591 C C . LEU A 1 198 ? 16.813 10.398 -19.971 1.00 89.62 198 LEU A C 1
ATOM 1593 O O . LEU A 1 198 ? 16.593 10.707 -18.798 1.00 89.62 198 LEU A O 1
ATOM 1597 N N . SER A 1 199 ? 15.985 10.731 -20.968 1.00 92.75 199 SER A N 1
ATOM 1598 C CA . SER A 1 199 ? 14.729 11.465 -20.754 1.00 92.75 199 SER A CA 1
ATOM 1599 C C . SER A 1 199 ? 13.774 10.698 -19.834 1.00 92.75 199 SER A C 1
ATOM 1601 O O . SER A 1 199 ? 13.318 11.236 -18.825 1.00 92.75 199 SER A O 1
ATOM 1603 N N . ASN A 1 200 ? 13.533 9.411 -20.112 1.00 93.19 200 ASN A N 1
ATOM 1604 C CA . ASN A 1 200 ? 12.654 8.564 -19.299 1.00 93.19 200 ASN A CA 1
ATOM 1605 C C . ASN A 1 200 ? 13.148 8.456 -17.850 1.00 93.19 200 ASN A C 1
ATOM 1607 O O . ASN A 1 200 ? 12.355 8.502 -16.908 1.00 93.19 200 ASN A O 1
ATOM 1611 N N . ARG A 1 201 ? 14.467 8.350 -17.651 1.00 94.38 201 ARG A N 1
ATOM 1612 C CA . ARG A 1 201 ? 15.077 8.320 -16.318 1.00 94.38 201 ARG A CA 1
ATOM 1613 C C . ARG A 1 201 ? 14.886 9.638 -15.572 1.00 94.38 201 ARG A C 1
ATOM 1615 O O . ARG A 1 201 ? 14.587 9.619 -14.381 1.00 94.38 201 ARG A O 1
ATOM 1622 N N . GLN A 1 202 ? 15.036 10.778 -16.245 1.00 95.00 202 GLN A N 1
ATOM 1623 C CA . GLN A 1 202 ? 14.801 12.082 -15.623 1.00 95.00 202 GLN A CA 1
ATOM 1624 C C . GLN A 1 202 ? 13.345 12.240 -15.179 1.00 95.00 202 GLN A C 1
ATOM 1626 O O . GLN A 1 202 ? 13.093 12.706 -14.067 1.00 95.00 202 GLN A O 1
ATOM 1631 N N . ASP A 1 203 ? 12.387 11.821 -16.003 1.00 96.56 203 ASP A N 1
ATOM 1632 C CA . ASP A 1 203 ? 10.970 11.884 -15.642 1.00 96.56 203 ASP A CA 1
ATOM 1633 C C . ASP A 1 203 ? 10.625 10.913 -14.509 1.00 96.56 203 ASP A C 1
ATOM 1635 O O . ASP A 1 203 ? 9.890 11.272 -13.586 1.00 96.56 203 ASP A O 1
ATOM 1639 N N . PHE A 1 204 ? 11.249 9.735 -14.492 1.00 97.00 204 PHE A N 1
ATOM 1640 C CA . PHE A 1 204 ? 11.161 8.795 -13.379 1.00 97.00 204 PHE A CA 1
ATOM 1641 C C . PHE A 1 204 ? 11.713 9.370 -12.066 1.00 97.00 204 PHE A C 1
ATOM 1643 O O . PHE A 1 204 ? 11.087 9.217 -11.014 1.00 97.00 204 PHE A O 1
ATOM 1650 N N . PHE A 1 205 ? 12.843 10.084 -12.110 1.00 97.75 205 PHE A N 1
ATOM 1651 C CA . PHE A 1 205 ? 13.406 10.761 -10.939 1.00 97.75 205 PHE A CA 1
ATOM 1652 C C . PHE A 1 205 ? 12.500 11.887 -10.441 1.00 97.75 205 PHE A C 1
ATOM 1654 O O . PHE A 1 205 ? 12.245 11.971 -9.240 1.00 97.75 205 PHE A O 1
ATOM 1661 N N . LYS A 1 206 ? 11.948 12.711 -11.340 1.00 98.19 206 LYS A N 1
ATOM 1662 C CA . LYS A 1 206 ? 10.979 13.758 -10.972 1.00 98.19 206 LYS A CA 1
ATOM 1663 C C . LYS A 1 206 ? 9.728 13.160 -10.329 1.00 98.19 206 LYS A C 1
ATOM 1665 O O . LYS A 1 206 ? 9.274 13.656 -9.298 1.00 98.19 206 LYS A O 1
ATOM 1670 N N . ALA A 1 207 ? 9.186 12.084 -10.904 1.00 97.81 207 ALA A N 1
ATOM 1671 C CA . ALA A 1 207 ? 8.042 11.373 -10.344 1.00 97.81 207 ALA A CA 1
ATOM 1672 C C . ALA A 1 207 ? 8.371 10.803 -8.957 1.00 97.81 207 ALA A C 1
ATOM 1674 O O . ALA A 1 207 ? 7.620 11.029 -8.012 1.00 97.81 207 ALA A O 1
ATOM 1675 N N . SER A 1 208 ? 9.537 10.170 -8.802 1.00 97.69 208 SER A N 1
ATOM 1676 C CA . SER A 1 208 ? 10.026 9.651 -7.518 1.00 97.69 208 SER A CA 1
ATOM 1677 C C . SER A 1 208 ? 10.124 10.754 -6.462 1.00 97.69 208 SER A C 1
ATOM 1679 O O . SER A 1 208 ? 9.560 10.627 -5.377 1.00 97.69 208 SER A O 1
ATOM 1681 N N . GLN A 1 209 ? 10.771 11.877 -6.786 1.00 98.06 209 GLN A N 1
ATOM 1682 C CA . GLN A 1 209 ? 10.897 13.031 -5.890 1.00 98.06 209 GLN A CA 1
ATOM 1683 C C . GLN A 1 209 ? 9.530 13.600 -5.493 1.00 98.06 209 GLN A C 1
ATOM 1685 O O . GLN A 1 209 ? 9.302 13.911 -4.321 1.00 98.06 209 GLN A O 1
ATOM 1690 N N . LYS A 1 210 ? 8.596 13.702 -6.449 1.00 98.19 210 LYS A N 1
ATOM 1691 C CA . LYS A 1 210 ? 7.223 14.142 -6.185 1.00 98.19 210 LYS A CA 1
ATOM 1692 C C . LYS A 1 210 ? 6.513 13.192 -5.218 1.00 98.19 210 LYS A C 1
ATOM 1694 O O . LYS A 1 210 ? 5.956 13.666 -4.231 1.00 98.19 210 LYS A O 1
ATOM 1699 N N . THR A 1 211 ? 6.569 11.880 -5.440 1.00 97.88 211 THR A N 1
ATOM 1700 C CA . THR A 1 211 ? 5.923 10.892 -4.560 1.00 97.88 211 THR A CA 1
ATOM 1701 C C . THR A 1 211 ? 6.522 10.909 -3.149 1.00 97.88 211 THR A C 1
ATOM 1703 O O . THR A 1 211 ? 5.777 10.908 -2.170 1.00 97.88 211 THR A O 1
ATOM 1706 N N . TRP A 1 212 ? 7.847 11.031 -3.005 1.00 97.88 212 TRP A N 1
ATOM 1707 C CA . TRP A 1 212 ? 8.488 11.191 -1.690 1.00 97.88 212 TRP A CA 1
ATOM 1708 C C . TRP A 1 212 ? 8.097 12.503 -0.991 1.00 97.88 212 TRP A C 1
ATOM 1710 O O . TRP A 1 212 ? 7.892 12.524 0.225 1.00 97.88 212 TRP A O 1
ATOM 1720 N N . SER A 1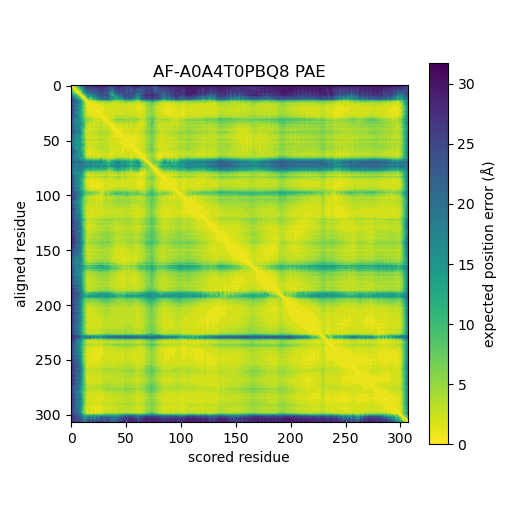 213 ? 7.929 13.595 -1.744 1.00 98.19 213 SER A N 1
ATOM 1721 C CA . SER A 1 213 ? 7.408 14.865 -1.220 1.00 98.19 213 SER A CA 1
ATOM 1722 C C . SER A 1 213 ? 5.949 14.742 -0.758 1.00 98.19 213 SER A C 1
ATOM 1724 O O . SER A 1 213 ? 5.593 15.204 0.330 1.00 98.19 213 SER A O 1
ATOM 1726 N N . ASN A 1 214 ? 5.110 14.048 -1.531 1.00 98.50 214 ASN A N 1
ATOM 1727 C CA . ASN A 1 214 ? 3.728 13.745 -1.163 1.00 98.50 214 ASN A CA 1
ATOM 1728 C C . ASN A 1 214 ? 3.660 12.924 0.130 1.00 98.50 214 ASN A C 1
ATOM 1730 O O . ASN A 1 214 ? 2.883 13.266 1.023 1.00 98.50 214 ASN A O 1
ATOM 1734 N N . LEU A 1 215 ? 4.503 11.894 0.261 1.00 98.31 215 LEU A N 1
ATOM 1735 C CA . LEU A 1 215 ? 4.624 11.084 1.474 1.00 98.31 215 LEU A CA 1
ATOM 1736 C C . LEU A 1 215 ? 5.040 11.934 2.676 1.00 98.31 215 LEU A C 1
ATOM 1738 O O . LEU A 1 215 ? 4.396 11.884 3.721 1.00 98.31 215 LEU A O 1
ATOM 1742 N N . LYS A 1 216 ? 6.061 12.781 2.523 1.00 98.38 216 LYS A N 1
ATOM 1743 C CA . LYS A 1 216 ? 6.493 13.710 3.573 1.00 98.38 216 LYS A CA 1
ATOM 1744 C C . LYS A 1 216 ? 5.348 14.607 4.053 1.00 98.38 216 LYS A C 1
ATOM 1746 O O . LYS A 1 216 ? 5.152 14.784 5.255 1.00 98.38 216 LYS A O 1
ATOM 1751 N N . ASN A 1 217 ? 4.591 15.187 3.125 1.00 98.25 217 ASN A N 1
ATOM 1752 C CA . ASN A 1 217 ? 3.464 16.057 3.460 1.00 98.25 217 ASN A CA 1
ATOM 1753 C C . ASN A 1 217 ? 2.318 15.285 4.118 1.00 98.25 217 ASN A C 1
ATOM 1755 O O . ASN A 1 217 ? 1.677 15.803 5.031 1.00 98.25 217 ASN A O 1
ATOM 1759 N N . PHE A 1 218 ? 2.085 14.047 3.693 1.00 98.38 218 PHE A N 1
ATOM 1760 C CA . PHE A 1 218 ? 1.111 13.162 4.312 1.00 98.38 218 PHE A CA 1
ATOM 1761 C C . PHE A 1 218 ? 1.477 12.816 5.755 1.00 98.38 218 PHE A C 1
ATOM 1763 O O . PHE A 1 218 ? 0.663 13.036 6.646 1.00 98.38 218 PHE A O 1
ATOM 1770 N N . LEU A 1 219 ? 2.714 12.373 6.005 1.00 98.31 219 LEU A N 1
ATOM 1771 C CA . LEU A 1 219 ? 3.190 12.053 7.354 1.00 98.31 219 LEU A CA 1
ATOM 1772 C C . LEU A 1 219 ? 3.082 13.259 8.292 1.00 98.31 219 LEU A C 1
ATOM 1774 O O . LEU A 1 219 ? 2.642 13.110 9.423 1.00 98.31 219 LEU A O 1
ATOM 1778 N N . ARG A 1 220 ? 3.379 14.476 7.812 1.00 97.44 220 ARG A N 1
ATOM 1779 C CA . ARG A 1 220 ? 3.146 15.708 8.590 1.00 97.44 220 ARG A CA 1
ATOM 1780 C C . ARG A 1 220 ? 1.680 15.911 8.963 1.00 97.44 220 ARG A C 1
ATOM 1782 O O . ARG A 1 220 ? 1.399 16.272 10.099 1.00 97.44 220 ARG A O 1
ATOM 1789 N N . LYS A 1 221 ? 0.753 15.716 8.019 1.00 96.12 221 LYS A N 1
ATOM 1790 C CA . LYS A 1 221 ? -0.690 15.847 8.287 1.00 96.12 221 LYS A CA 1
ATOM 1791 C C . LYS A 1 221 ? -1.155 14.820 9.318 1.00 96.12 221 LYS A C 1
ATOM 1793 O O . LYS A 1 221 ? -1.901 15.172 10.221 1.00 96.12 221 LYS A O 1
ATOM 1798 N N . VAL A 1 222 ? -0.683 13.582 9.196 1.00 96.50 222 VAL A N 1
ATOM 1799 C CA . VAL A 1 222 ? -0.981 12.501 10.141 1.00 96.50 222 VAL A CA 1
ATOM 1800 C C . VAL A 1 222 ? -0.407 12.800 11.529 1.00 96.50 222 VAL A C 1
ATOM 1802 O O . VAL A 1 222 ? -1.114 12.638 12.517 1.00 96.50 222 VAL A O 1
ATOM 1805 N N . ASP A 1 223 ? 0.832 13.289 11.618 1.00 94.94 223 ASP A N 1
ATOM 1806 C CA . ASP A 1 223 ? 1.443 13.696 12.889 1.00 94.94 223 ASP A CA 1
ATOM 1807 C C . ASP A 1 223 ? 0.657 14.814 13.575 1.00 94.94 223 ASP A C 1
ATOM 1809 O O . ASP A 1 223 ? 0.448 14.756 14.786 1.00 94.94 223 ASP A O 1
ATOM 1813 N N . ILE A 1 224 ? 0.212 15.820 12.813 1.00 93.88 224 ILE A N 1
ATOM 1814 C CA . ILE A 1 224 ? -0.637 16.903 13.327 1.00 93.88 224 ILE A CA 1
ATOM 1815 C C . ILE A 1 224 ? -1.947 16.328 13.866 1.00 93.88 224 ILE A C 1
ATOM 1817 O O . ILE A 1 224 ? -2.357 16.693 14.964 1.00 93.88 224 ILE A O 1
ATOM 1821 N N . GLU A 1 225 ? -2.572 15.408 13.131 1.00 94.62 225 GLU A N 1
ATOM 1822 C CA . GLU A 1 225 ? -3.818 14.777 13.557 1.00 94.62 225 GLU A CA 1
ATOM 1823 C C . GLU A 1 225 ? -3.644 13.999 14.867 1.00 94.62 225 GLU A C 1
ATOM 1825 O O . GLU A 1 225 ? -4.351 14.265 15.838 1.00 94.62 225 GLU A O 1
ATOM 1830 N N . LEU A 1 226 ? -2.642 13.117 14.934 1.00 95.25 226 LEU A N 1
ATOM 1831 C CA . LEU A 1 226 ? -2.307 12.350 16.139 1.00 95.25 226 LEU A CA 1
ATOM 1832 C C . LEU A 1 226 ? -1.939 13.249 17.323 1.00 95.25 226 LEU A C 1
ATOM 1834 O O . LEU A 1 226 ? -2.236 12.915 18.464 1.00 95.25 226 LEU A O 1
ATOM 1838 N N . SER A 1 227 ? -1.275 14.378 17.073 1.00 91.81 227 SER A N 1
ATOM 1839 C CA . SER A 1 227 ? -0.870 15.311 18.134 1.00 91.81 227 SER A CA 1
ATOM 1840 C C . SER A 1 227 ? -2.011 16.210 18.604 1.00 91.81 227 SER A C 1
ATOM 1842 O O . SER A 1 227 ? -1.934 16.757 19.694 1.00 91.81 227 SER A O 1
ATOM 1844 N N . SER A 1 228 ? -3.056 16.389 17.792 1.00 89.31 228 SER A N 1
ATOM 1845 C CA . SER A 1 228 ? -4.234 17.177 18.171 1.00 89.31 228 SER A CA 1
ATOM 1846 C C . SER A 1 228 ? -5.205 16.411 19.073 1.00 89.31 228 SER A C 1
ATOM 1848 O O . SER A 1 228 ? -6.027 17.019 19.756 1.00 89.31 228 SER A O 1
ATOM 1850 N N . ASN A 1 229 ? -5.093 15.081 19.093 1.00 77.38 229 ASN A N 1
ATOM 1851 C CA . ASN A 1 229 ? -5.948 14.187 19.858 1.00 77.38 229 ASN A CA 1
ATOM 1852 C C . ASN A 1 229 ? -5.192 13.658 21.086 1.00 77.38 229 ASN A C 1
ATOM 1854 O O . ASN A 1 229 ? -4.751 12.513 21.112 1.00 77.38 229 ASN A O 1
ATOM 1858 N N . ASP A 1 230 ? -5.102 14.469 22.147 1.00 69.56 230 ASP A N 1
ATOM 1859 C CA . ASP A 1 230 ? -4.488 14.078 23.438 1.00 69.56 230 ASP A CA 1
ATOM 1860 C C . ASP A 1 230 ? -5.218 12.921 24.146 1.00 69.56 230 ASP A C 1
ATOM 1862 O O . ASP A 1 230 ? -4.814 12.446 25.209 1.00 69.56 230 ASP A O 1
ATOM 1866 N N . SER A 1 231 ? -6.330 12.467 23.576 1.00 75.81 231 SER A N 1
ATOM 1867 C CA . SER A 1 231 ? -7.222 11.508 24.188 1.00 75.81 231 SER A CA 1
ATOM 1868 C C . SER A 1 231 ? -6.881 10.056 23.893 1.00 75.81 231 SER A C 1
ATOM 1870 O O . SER A 1 231 ? -7.566 9.240 24.477 1.00 75.81 231 SER A O 1
ATOM 1872 N N . GLY A 1 232 ? -5.893 9.673 23.071 1.00 88.38 232 GLY A N 1
ATOM 1873 C CA . GLY A 1 232 ? -5.573 8.248 22.871 1.00 88.38 232 GLY A CA 1
ATOM 1874 C C . GLY A 1 232 ? -4.501 7.940 21.815 1.00 88.38 232 GLY A C 1
ATOM 1875 O O . GLY A 1 232 ? -3.909 8.856 21.254 1.00 88.38 232 GLY A O 1
ATOM 1876 N N . PRO A 1 233 ? -4.198 6.649 21.567 1.00 94.62 233 PRO A N 1
ATOM 1877 C CA . PRO A 1 233 ? -3.097 6.241 20.691 1.00 94.62 233 PRO A CA 1
ATOM 1878 C C . PRO A 1 233 ? -3.454 6.193 19.196 1.00 94.62 233 PRO A C 1
ATOM 1880 O O . PRO A 1 233 ? -2.574 5.907 18.384 1.00 94.62 233 PRO A O 1
ATOM 1883 N N . TRP A 1 234 ? -4.717 6.415 18.829 1.00 96.88 234 TRP A N 1
ATOM 1884 C CA . TRP A 1 234 ? -5.217 6.291 17.458 1.00 96.88 234 TRP A CA 1
ATOM 1885 C C . TRP A 1 234 ? -5.482 7.651 16.823 1.00 96.88 234 TRP A C 1
ATOM 1887 O O . TRP A 1 234 ? -5.586 8.667 17.510 1.00 96.88 234 TRP A O 1
ATOM 1897 N N . ILE A 1 235 ? -5.638 7.661 15.498 1.00 96.06 235 ILE A N 1
ATOM 1898 C CA . ILE A 1 235 ? -5.805 8.870 14.683 1.00 96.06 235 ILE A CA 1
ATOM 1899 C C . ILE A 1 235 ? -6.918 9.770 15.215 1.00 96.06 235 ILE A C 1
ATOM 1901 O O . ILE A 1 235 ? -6.751 10.983 15.204 1.00 96.06 235 ILE A O 1
ATOM 1905 N N . PHE A 1 236 ? -8.007 9.195 15.734 1.00 94.00 236 PHE A N 1
ATOM 1906 C CA . PHE A 1 236 ? -9.127 9.943 16.310 1.00 94.00 236 PHE A CA 1
ATOM 1907 C C . PHE A 1 236 ? -9.344 9.698 17.816 1.00 94.00 236 PHE A C 1
ATOM 1909 O O . PHE A 1 236 ? -10.472 9.796 18.301 1.00 94.00 236 PHE A O 1
ATOM 1916 N N . GLY A 1 237 ? -8.285 9.381 18.569 1.00 93.50 237 GLY A N 1
ATOM 1917 C CA . GLY A 1 237 ? -8.330 9.250 20.031 1.00 93.50 237 GLY A CA 1
ATOM 1918 C C . GLY A 1 237 ? -8.274 7.804 20.532 1.00 93.50 237 GLY A C 1
ATOM 1919 O O . GLY A 1 237 ? -7.322 7.082 20.241 1.00 93.50 237 GLY A O 1
ATOM 1920 N N . GLN A 1 238 ? -9.247 7.392 21.356 1.00 93.19 238 GLN A N 1
ATOM 1921 C CA . GLN A 1 238 ? -9.221 6.098 22.070 1.00 93.19 238 GLN A CA 1
ATOM 1922 C C . GLN A 1 238 ? -9.647 4.892 21.234 1.00 93.19 238 GLN A C 1
ATOM 1924 O O . GLN A 1 238 ? -9.171 3.778 21.467 1.00 93.19 238 GLN A O 1
ATOM 1929 N N . ASP A 1 239 ? -10.536 5.095 20.265 1.00 93.75 239 ASP A N 1
ATOM 1930 C CA . ASP A 1 239 ? -11.131 3.996 19.514 1.00 93.75 239 ASP A CA 1
ATOM 1931 C C . ASP A 1 239 ? -10.332 3.692 18.249 1.00 93.75 239 ASP A C 1
ATOM 1933 O O . ASP A 1 239 ? -10.092 4.569 17.420 1.00 93.75 239 ASP A O 1
ATOM 1937 N N . LEU A 1 240 ? -9.961 2.421 18.081 1.00 97.00 240 LEU A N 1
ATOM 1938 C CA . LEU A 1 240 ? -9.337 1.940 16.854 1.00 97.00 240 LEU A CA 1
ATOM 1939 C C . LEU A 1 240 ? -10.366 1.917 15.716 1.00 97.00 240 LEU A C 1
ATOM 1941 O O . LEU A 1 240 ? -11.422 1.283 15.830 1.00 97.00 240 LEU A O 1
ATOM 1945 N N . THR A 1 241 ? -10.022 2.536 14.590 1.00 97.44 241 THR A N 1
ATOM 1946 C CA . THR A 1 241 ? -10.871 2.628 13.398 1.00 97.44 241 THR A CA 1
ATOM 1947 C C . THR A 1 241 ? -10.162 2.125 12.139 1.00 97.44 241 THR A C 1
ATOM 1949 O O . THR A 1 241 ? -8.965 1.842 12.138 1.00 97.44 241 THR A O 1
ATOM 1952 N N . LEU A 1 242 ? -10.894 2.005 11.026 1.00 98.00 242 LEU A N 1
ATOM 1953 C CA . LEU A 1 242 ? -10.312 1.601 9.744 1.00 98.00 242 LEU A CA 1
ATOM 1954 C C . LEU A 1 242 ? -9.169 2.517 9.280 1.00 98.00 242 LEU A C 1
ATOM 1956 O O . LEU A 1 242 ? -8.227 2.009 8.676 1.00 98.00 242 LEU A O 1
ATOM 1960 N N . VAL A 1 243 ? -9.188 3.825 9.576 1.00 98.12 243 VAL A N 1
ATOM 1961 C CA . VAL A 1 243 ? -8.085 4.706 9.149 1.00 98.12 243 VAL A CA 1
ATOM 1962 C C . VAL A 1 243 ? -6.760 4.298 9.794 1.00 98.12 243 VAL A C 1
ATOM 1964 O O . VAL A 1 243 ? -5.727 4.316 9.128 1.00 98.12 243 VAL A O 1
ATOM 1967 N N . ASP A 1 244 ? -6.795 3.821 11.039 1.00 98.50 244 ASP A N 1
ATOM 1968 C CA . ASP A 1 244 ? -5.615 3.350 11.762 1.00 98.50 244 ASP A CA 1
ATOM 1969 C C . ASP A 1 244 ? -5.037 2.085 11.125 1.00 98.50 244 ASP A C 1
ATOM 1971 O O . ASP A 1 244 ? -3.823 1.975 10.962 1.00 98.50 244 ASP A O 1
ATOM 1975 N N . LEU A 1 245 ? -5.902 1.146 10.718 1.00 98.25 245 LEU A N 1
ATOM 1976 C CA . LEU A 1 245 ? -5.493 -0.080 10.024 1.00 98.25 245 LEU A CA 1
ATOM 1977 C C . LEU A 1 245 ? -4.821 0.249 8.692 1.00 98.25 245 LEU A C 1
ATOM 1979 O O . LEU A 1 245 ? -3.758 -0.289 8.379 1.00 98.25 245 LEU A O 1
ATOM 1983 N N . HIS A 1 246 ? -5.448 1.133 7.912 1.00 98.25 246 HIS A N 1
ATOM 1984 C CA . HIS A 1 246 ? -4.933 1.567 6.618 1.00 98.25 246 HIS A CA 1
ATOM 1985 C C . HIS A 1 246 ? -3.571 2.250 6.774 1.00 98.25 246 HIS A C 1
ATOM 1987 O O . HIS A 1 246 ? -2.625 1.896 6.069 1.00 98.25 246 HIS A O 1
ATOM 1993 N N . LEU A 1 247 ? -3.450 3.171 7.733 1.00 98.38 247 LEU A N 1
ATOM 1994 C CA . LEU A 1 247 ? -2.202 3.869 8.016 1.00 98.38 247 LEU A CA 1
ATOM 1995 C C . LEU A 1 247 ? -1.105 2.908 8.488 1.00 98.38 247 LEU A C 1
ATOM 1997 O O . LEU A 1 247 ? 0.008 2.962 7.974 1.00 98.38 247 LEU A O 1
ATOM 2001 N N . ALA A 1 248 ? -1.396 1.998 9.417 1.00 98.00 248 ALA A N 1
ATOM 2002 C CA . ALA A 1 248 ? -0.399 1.064 9.934 1.00 98.00 248 ALA A CA 1
ATOM 2003 C C . ALA A 1 248 ? 0.106 0.088 8.871 1.00 98.00 248 ALA A C 1
ATOM 2005 O O . ALA A 1 248 ? 1.310 -0.148 8.778 1.00 98.00 248 ALA A O 1
ATOM 2006 N N . ALA A 1 249 ? -0.791 -0.448 8.038 1.00 96.69 249 ALA A N 1
ATOM 2007 C CA . ALA A 1 249 ? -0.400 -1.296 6.918 1.00 96.69 249 ALA A CA 1
ATOM 2008 C C . ALA A 1 249 ? 0.454 -0.530 5.898 1.00 96.69 249 ALA A C 1
ATOM 2010 O O . ALA A 1 249 ? 1.428 -1.076 5.378 1.00 96.69 249 ALA A O 1
ATOM 2011 N N . PHE A 1 250 ? 0.115 0.735 5.635 1.00 97.50 250 PHE A N 1
ATOM 2012 C CA . PHE A 1 250 ? 0.881 1.593 4.739 1.00 97.50 250 PHE A CA 1
ATOM 2013 C C . PHE A 1 250 ? 2.282 1.873 5.295 1.00 97.50 250 PHE A C 1
ATOM 2015 O O . PHE A 1 250 ? 3.269 1.659 4.594 1.00 97.50 250 PHE A O 1
ATOM 2022 N N . LEU A 1 251 ? 2.390 2.271 6.567 1.00 97.75 251 LEU A N 1
ATOM 2023 C CA . LEU A 1 251 ? 3.676 2.500 7.231 1.00 97.75 251 LEU A CA 1
ATOM 2024 C C . LEU A 1 251 ? 4.533 1.235 7.233 1.00 97.75 251 LEU A C 1
ATOM 2026 O O . LEU A 1 251 ? 5.694 1.298 6.845 1.00 97.75 251 LEU A O 1
ATOM 2030 N N . ALA A 1 252 ? 3.959 0.081 7.586 1.00 95.88 252 ALA A N 1
ATOM 2031 C CA . ALA A 1 252 ? 4.660 -1.199 7.541 1.00 95.88 252 ALA A CA 1
ATOM 2032 C C . ALA A 1 252 ? 5.211 -1.485 6.138 1.00 95.88 252 ALA A C 1
ATOM 2034 O O . ALA A 1 252 ? 6.371 -1.869 5.987 1.00 95.88 252 ALA A O 1
ATOM 2035 N N . ARG A 1 253 ? 4.410 -1.242 5.094 1.00 93.44 253 ARG A N 1
ATOM 2036 C CA . ARG A 1 253 ? 4.852 -1.426 3.712 1.00 93.44 253 ARG A CA 1
ATOM 2037 C C . ARG A 1 253 ? 6.024 -0.514 3.358 1.00 93.44 253 ARG A C 1
ATOM 2039 O O . ARG A 1 253 ? 7.041 -1.010 2.884 1.00 93.44 253 ARG A O 1
ATOM 2046 N N . VAL A 1 254 ? 5.902 0.787 3.611 1.00 95.31 254 VAL A N 1
ATOM 2047 C CA . VAL A 1 254 ? 6.951 1.756 3.264 1.00 95.31 254 VAL A CA 1
ATOM 2048 C C . VAL A 1 254 ? 8.226 1.495 4.071 1.00 95.31 254 VAL A C 1
ATOM 2050 O O . VAL A 1 254 ? 9.314 1.546 3.506 1.00 95.31 254 VAL A O 1
ATOM 2053 N N . ILE A 1 255 ? 8.109 1.146 5.358 1.00 95.69 255 ILE A N 1
ATOM 2054 C CA . ILE A 1 255 ? 9.242 0.749 6.209 1.00 95.69 255 ILE A CA 1
ATOM 2055 C C . ILE A 1 255 ? 9.951 -0.475 5.620 1.00 95.69 255 ILE A C 1
ATOM 2057 O O . ILE A 1 255 ? 11.176 -0.470 5.514 1.00 95.69 255 ILE A O 1
ATOM 2061 N N . ALA A 1 256 ? 9.214 -1.500 5.186 1.00 90.31 256 ALA A N 1
ATOM 2062 C CA . ALA A 1 256 ? 9.812 -2.657 4.523 1.00 90.31 256 ALA A CA 1
ATOM 2063 C C . ALA A 1 256 ? 10.505 -2.266 3.203 1.00 90.31 256 ALA A C 1
ATOM 2065 O O . ALA A 1 256 ? 11.621 -2.712 2.934 1.00 90.31 256 ALA A O 1
ATOM 2066 N N . ASP A 1 257 ? 9.891 -1.386 2.408 1.00 87.75 257 ASP A N 1
ATOM 2067 C CA . ASP A 1 257 ? 10.427 -0.947 1.116 1.00 87.75 257 ASP A CA 1
ATOM 2068 C C . ASP A 1 257 ? 11.748 -0.171 1.248 1.00 87.75 257 ASP A C 1
ATOM 2070 O O . ASP A 1 257 ? 12.596 -0.270 0.357 1.00 87.75 257 ASP A O 1
ATOM 2074 N N . ILE A 1 258 ? 11.968 0.523 2.370 1.00 89.75 258 ILE A N 1
ATOM 2075 C CA . ILE A 1 258 ? 13.241 1.186 2.708 1.00 89.75 258 ILE A CA 1
ATOM 2076 C C . ILE A 1 258 ? 14.208 0.283 3.492 1.00 89.75 258 ILE A C 1
ATOM 2078 O O . ILE A 1 258 ? 15.177 0.778 4.074 1.00 89.75 258 ILE A O 1
ATOM 2082 N N . ASN A 1 259 ? 13.967 -1.032 3.544 1.00 88.31 259 ASN A N 1
ATOM 2083 C CA . ASN A 1 259 ? 14.740 -1.996 4.336 1.00 88.31 259 ASN A CA 1
ATOM 2084 C C . ASN A 1 259 ? 14.826 -1.591 5.821 1.00 88.31 259 ASN A C 1
ATOM 2086 O O . ASN A 1 259 ? 15.911 -1.530 6.405 1.00 88.31 259 ASN A O 1
ATOM 2090 N N . GLY A 1 260 ? 13.707 -1.164 6.397 1.00 89.56 260 GLY A N 1
ATOM 2091 C CA . GLY A 1 260 ? 13.546 -0.906 7.823 1.00 89.56 260 GLY A CA 1
ATOM 2092 C C . GLY A 1 260 ? 12.980 -2.126 8.552 1.00 89.56 260 GLY A C 1
ATOM 2093 O O . GLY A 1 260 ? 12.297 -2.964 7.963 1.00 89.56 260 GLY A O 1
ATOM 2094 N N . ASN A 1 261 ? 13.261 -2.216 9.849 1.00 90.56 261 ASN A N 1
ATOM 2095 C CA . ASN A 1 261 ? 12.731 -3.268 10.713 1.00 90.56 261 ASN A CA 1
ATOM 2096 C C . ASN A 1 261 ? 11.329 -2.897 11.223 1.00 90.56 261 ASN A C 1
ATOM 2098 O O . ASN A 1 261 ? 11.022 -1.721 11.400 1.00 90.56 261 ASN A O 1
ATOM 2102 N N . MET A 1 262 ? 10.484 -3.888 11.520 1.00 92.88 262 MET A N 1
ATOM 2103 C CA . MET A 1 262 ? 9.176 -3.670 12.165 1.00 92.88 262 MET A CA 1
ATOM 2104 C C . MET A 1 262 ? 9.356 -3.391 13.664 1.00 92.88 262 MET A C 1
ATOM 2106 O O . MET A 1 262 ? 8.983 -4.189 14.516 1.00 92.88 262 MET A O 1
ATOM 2110 N N . ASN A 1 263 ? 10.012 -2.281 13.981 1.00 95.25 263 ASN A N 1
ATOM 2111 C CA . ASN A 1 263 ? 10.315 -1.802 15.324 1.00 95.25 263 ASN A CA 1
ATOM 2112 C C . ASN A 1 263 ? 10.391 -0.260 15.305 1.00 95.25 263 ASN A C 1
ATOM 2114 O O . ASN A 1 263 ? 10.052 0.375 14.301 1.00 95.25 263 ASN A O 1
ATOM 2118 N N . ASP A 1 264 ? 10.835 0.351 16.402 1.00 98.12 264 ASP A N 1
ATOM 2119 C CA . ASP A 1 264 ? 11.001 1.806 16.472 1.00 98.12 264 ASP A CA 1
ATOM 2120 C C . ASP A 1 264 ? 12.038 2.330 15.461 1.00 98.12 264 ASP A C 1
ATOM 2122 O O . ASP A 1 264 ? 11.834 3.373 14.844 1.00 98.12 264 ASP A O 1
ATOM 2126 N N . GLU A 1 265 ? 13.135 1.603 15.230 1.00 97.94 265 GLU A N 1
ATOM 2127 C CA . GLU A 1 265 ? 14.185 2.014 14.286 1.00 97.94 265 GLU A CA 1
ATOM 2128 C C . GLU A 1 265 ? 13.647 2.148 12.858 1.00 97.94 265 GLU A C 1
ATOM 2130 O O . GLU A 1 265 ? 14.057 3.050 12.128 1.00 97.94 265 GLU A O 1
ATOM 2135 N N . GLY A 1 266 ? 12.704 1.288 12.457 1.00 96.56 266 GLY A N 1
ATOM 2136 C CA . GLY A 1 266 ? 12.057 1.367 11.149 1.00 96.56 266 GLY A CA 1
ATOM 2137 C C . GLY A 1 266 ? 11.296 2.672 10.936 1.00 96.56 266 GLY A C 1
ATOM 2138 O O . GLY A 1 266 ? 11.493 3.334 9.913 1.00 96.56 266 GLY A O 1
ATOM 2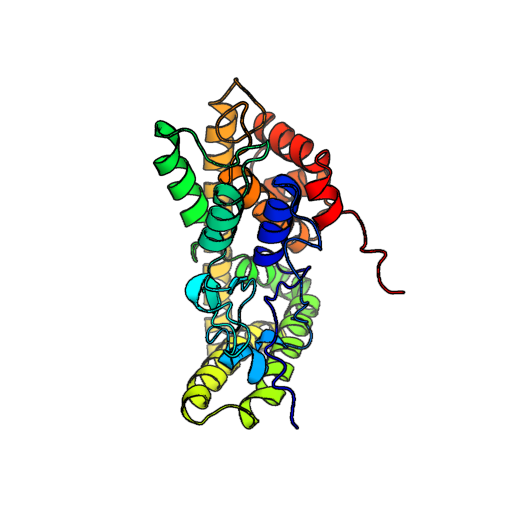139 N N . ILE A 1 267 ? 10.470 3.081 11.906 1.00 98.25 267 ILE A N 1
ATOM 2140 C CA . ILE A 1 267 ? 9.726 4.345 11.806 1.00 98.25 267 ILE A CA 1
ATOM 2141 C C . ILE A 1 267 ? 10.668 5.555 11.913 1.00 98.25 267 ILE A C 1
ATOM 2143 O O . ILE A 1 267 ? 10.505 6.519 11.163 1.00 98.25 267 ILE A O 1
ATOM 2147 N N . TYR A 1 268 ? 11.720 5.484 12.740 1.00 98.38 268 TYR A N 1
ATOM 2148 C CA . TYR A 1 268 ? 12.765 6.513 12.779 1.00 98.38 268 TYR A CA 1
ATOM 2149 C C . TYR A 1 268 ? 13.476 6.659 11.430 1.00 98.38 268 TYR A C 1
ATOM 2151 O O . TYR A 1 268 ? 13.661 7.778 10.952 1.00 98.38 268 TYR A O 1
ATOM 2159 N N . LYS A 1 269 ? 13.828 5.543 10.782 1.00 98.12 269 LYS A N 1
ATOM 2160 C CA . LYS A 1 269 ? 14.458 5.538 9.458 1.00 98.12 269 LYS A CA 1
ATOM 2161 C C . LYS A 1 269 ? 13.558 6.188 8.407 1.00 98.12 269 LYS A C 1
ATOM 2163 O O . LYS A 1 269 ? 14.044 7.006 7.628 1.00 98.12 269 LYS A O 1
ATOM 2168 N N . LEU A 1 270 ? 12.258 5.879 8.409 1.00 98.00 270 LEU A N 1
ATOM 2169 C CA . LEU A 1 270 ? 11.289 6.509 7.507 1.00 98.00 270 LEU A CA 1
ATOM 2170 C C . LEU A 1 270 ? 11.242 8.032 7.702 1.00 98.00 270 LEU A C 1
ATOM 2172 O O . LEU A 1 270 ? 11.377 8.784 6.738 1.00 98.00 270 LEU A O 1
ATOM 2176 N N . TYR A 1 271 ? 11.114 8.497 8.945 1.00 98.19 271 TYR A N 1
ATOM 2177 C CA . TYR A 1 271 ? 11.058 9.933 9.240 1.00 98.19 271 TYR A CA 1
ATOM 2178 C C . TYR A 1 271 ? 12.362 10.649 8.883 1.00 98.19 271 TYR A C 1
ATOM 2180 O O . TYR A 1 271 ? 12.323 11.747 8.324 1.00 98.19 271 TYR A O 1
ATOM 2188 N N . HIS A 1 272 ? 13.508 10.004 9.114 1.00 97.94 272 HIS A N 1
ATOM 2189 C CA . HIS A 1 272 ? 14.810 10.514 8.700 1.00 97.94 272 HIS A CA 1
ATOM 2190 C C . HIS A 1 272 ? 14.904 10.677 7.173 1.00 97.94 272 HIS A C 1
ATOM 2192 O O . HIS A 1 272 ? 15.288 11.746 6.704 1.00 97.94 272 HIS A O 1
ATOM 2198 N N . ILE A 1 273 ? 14.491 9.671 6.386 1.00 95.69 273 ILE A N 1
ATOM 2199 C CA . ILE A 1 273 ? 14.455 9.754 4.910 1.00 95.69 273 ILE A CA 1
ATOM 2200 C C . ILE A 1 273 ? 13.550 10.899 4.444 1.00 95.69 273 ILE A C 1
ATOM 2202 O O . ILE A 1 273 ? 13.913 11.664 3.553 1.00 95.69 273 ILE A O 1
ATOM 2206 N N . CYS A 1 274 ? 12.391 11.079 5.080 1.00 97.00 274 CYS A N 1
ATOM 2207 C CA . CYS A 1 274 ? 11.495 12.191 4.772 1.00 97.00 274 CYS A CA 1
ATOM 2208 C C . CYS A 1 274 ? 11.998 13.551 5.293 1.00 97.00 274 CYS A C 1
ATOM 2210 O O . CYS A 1 274 ? 11.352 14.576 5.040 1.00 97.00 274 CYS A O 1
ATOM 2212 N N . ASN A 1 275 ? 13.133 13.603 5.999 1.00 97.06 275 ASN A N 1
ATOM 2213 C CA . ASN A 1 275 ? 13.635 14.783 6.699 1.00 97.06 275 ASN A CA 1
ATOM 2214 C C . ASN A 1 275 ? 12.524 15.424 7.559 1.00 97.06 275 ASN A C 1
ATOM 2216 O O . ASN A 1 275 ? 12.101 16.568 7.334 1.00 97.06 275 ASN A O 1
ATOM 2220 N N . LEU A 1 276 ? 11.976 14.602 8.457 1.00 97.44 276 LEU A N 1
ATOM 2221 C CA . LEU A 1 276 ? 10.954 14.917 9.450 1.00 97.44 276 LEU A CA 1
ATOM 2222 C C . LEU A 1 276 ? 11.444 14.519 10.845 1.00 97.44 276 LEU A C 1
ATOM 2224 O O . LEU A 1 276 ? 12.192 13.559 11.008 1.00 97.44 276 LEU A O 1
ATOM 2228 N N . HIS A 1 277 ? 10.962 15.232 11.859 1.00 96.06 277 HIS A N 1
ATOM 2229 C CA . HIS A 1 277 ? 11.120 14.829 13.252 1.00 96.06 277 HIS A CA 1
ATOM 2230 C C . HIS A 1 277 ? 9.961 13.910 13.652 1.00 96.06 277 HIS A C 1
ATOM 2232 O O . HIS A 1 277 ? 8.805 14.272 13.442 1.00 96.06 277 HIS A O 1
ATOM 2238 N N . LEU A 1 278 ? 10.262 12.747 14.234 1.00 96.50 278 LEU A N 1
ATOM 2239 C CA . LEU A 1 278 ? 9.241 11.808 14.703 1.00 96.50 278 LEU A CA 1
ATOM 2240 C C . LEU A 1 278 ? 8.585 12.329 15.989 1.00 96.50 278 LEU A C 1
ATOM 2242 O O . LEU A 1 278 ? 9.242 12.457 17.023 1.00 96.50 278 LEU A O 1
ATOM 2246 N N . SER A 1 279 ? 7.287 12.632 15.937 1.00 95.75 279 SER A N 1
ATOM 2247 C CA . SER A 1 279 ? 6.528 13.057 17.118 1.00 95.75 279 SER A CA 1
ATOM 2248 C C . SER A 1 279 ? 6.332 11.922 18.134 1.00 95.75 279 SER A C 1
ATOM 2250 O O . SER A 1 279 ? 6.335 10.734 17.796 1.00 95.75 279 SER A O 1
ATOM 2252 N N . LYS A 1 280 ? 6.106 12.288 19.406 1.00 95.69 280 LYS A N 1
ATOM 2253 C CA . LYS A 1 280 ? 5.747 11.319 20.458 1.00 95.69 280 LYS A CA 1
ATOM 2254 C C . LYS A 1 280 ? 4.438 10.594 20.130 1.00 95.69 280 LYS A C 1
ATOM 2256 O O . LYS A 1 280 ? 4.349 9.400 20.393 1.00 95.69 280 LYS A O 1
ATOM 2261 N N . SER A 1 281 ? 3.465 11.288 19.535 1.00 96.06 281 SER A N 1
ATOM 2262 C CA . SER A 1 281 ? 2.161 10.716 19.178 1.00 96.06 281 SER A CA 1
ATOM 2263 C C . SER A 1 281 ? 2.265 9.694 18.048 1.00 96.06 281 SER A C 1
ATOM 2265 O O . SER A 1 281 ? 1.693 8.615 18.166 1.00 96.06 281 SER A O 1
ATOM 2267 N N . MET A 1 282 ? 3.069 9.949 17.008 1.00 97.38 282 MET A N 1
ATOM 2268 C CA . MET A 1 282 ? 3.336 8.937 15.975 1.00 97.38 282 MET A CA 1
ATOM 2269 C C . MET A 1 282 ? 4.103 7.733 16.522 1.00 97.38 282 MET A C 1
ATOM 2271 O O . MET A 1 282 ? 3.767 6.590 16.214 1.00 97.38 282 MET A O 1
ATOM 2275 N N . LEU A 1 283 ? 5.112 7.958 17.369 1.00 97.12 283 LEU A N 1
ATOM 2276 C CA . LEU A 1 283 ? 5.825 6.852 18.006 1.00 97.12 283 LEU A CA 1
ATOM 2277 C C . LEU A 1 283 ? 4.888 6.021 18.898 1.00 97.12 283 LEU A C 1
ATOM 2279 O O . LEU A 1 283 ? 4.969 4.794 18.901 1.00 97.12 283 LEU A O 1
ATOM 2283 N N . LEU A 1 284 ? 3.976 6.672 19.628 1.00 96.94 284 LEU A N 1
ATOM 2284 C CA . LEU A 1 284 ? 2.955 5.999 20.427 1.00 96.94 284 LEU A CA 1
ATOM 2285 C C . LEU A 1 284 ? 1.997 5.192 19.542 1.00 96.94 284 LEU A C 1
ATOM 2287 O O . LEU A 1 284 ? 1.773 4.019 19.838 1.00 96.94 284 LEU A O 1
ATOM 2291 N N . PHE A 1 285 ? 1.482 5.775 18.455 1.00 98.12 285 PHE A N 1
ATOM 2292 C CA . PHE A 1 285 ? 0.647 5.086 17.465 1.00 98.12 285 PHE A CA 1
ATOM 2293 C C . PHE A 1 285 ? 1.343 3.824 16.941 1.00 98.12 285 PHE A C 1
ATOM 2295 O O . PHE A 1 285 ? 0.788 2.724 16.996 1.00 98.12 285 PHE A O 1
ATOM 2302 N N . TRP A 1 286 ? 2.596 3.963 16.500 1.00 98.25 286 TRP A N 1
ATOM 2303 C CA . TRP A 1 286 ? 3.374 2.855 15.954 1.00 98.25 286 TRP A CA 1
ATOM 2304 C C . TRP A 1 286 ? 3.621 1.759 16.993 1.00 98.25 286 TRP A C 1
ATOM 2306 O O . TRP A 1 286 ? 3.339 0.591 16.736 1.00 98.25 286 TRP A O 1
ATOM 2316 N N . ARG A 1 287 ? 4.058 2.118 18.205 1.00 97.88 287 ARG A N 1
ATOM 2317 C CA . ARG A 1 287 ? 4.278 1.154 19.296 1.00 97.88 287 ARG A CA 1
ATOM 2318 C C . ARG A 1 287 ? 3.005 0.433 19.715 1.00 97.88 287 ARG A C 1
ATOM 2320 O O . ARG A 1 287 ? 3.062 -0.754 20.033 1.00 97.88 287 ARG A O 1
ATOM 2327 N N . ASN A 1 288 ? 1.859 1.113 19.703 1.00 98.00 288 ASN A N 1
ATOM 2328 C CA . ASN A 1 288 ? 0.583 0.452 19.954 1.00 98.00 288 ASN A CA 1
ATOM 2329 C C . ASN A 1 288 ? 0.327 -0.632 18.907 1.00 98.00 288 ASN A C 1
ATOM 2331 O O . ASN A 1 288 ? 0.004 -1.750 19.296 1.00 98.00 288 ASN A O 1
ATOM 2335 N N . TRP A 1 289 ? 0.568 -0.355 17.621 1.00 97.81 289 TRP A N 1
ATOM 2336 C CA . TRP A 1 289 ? 0.491 -1.356 16.552 1.00 97.81 289 TRP A CA 1
ATOM 2337 C C . TRP A 1 289 ? 1.473 -2.516 16.719 1.00 97.81 289 TRP A C 1
ATOM 2339 O O . TRP A 1 289 ? 1.048 -3.665 16.623 1.00 97.81 289 TRP A O 1
ATOM 2349 N N . LEU A 1 290 ? 2.743 -2.250 17.041 1.00 96.31 290 LEU A N 1
ATOM 2350 C CA . LEU A 1 290 ? 3.751 -3.296 17.275 1.00 96.31 290 LEU A CA 1
ATOM 2351 C C . LEU A 1 290 ? 3.336 -4.285 18.382 1.00 96.31 290 LEU A C 1
ATOM 2353 O O . LEU A 1 290 ? 3.694 -5.462 18.334 1.00 96.31 290 LEU A O 1
ATOM 2357 N N . ASN A 1 291 ? 2.557 -3.819 19.361 1.00 96.44 291 ASN A N 1
ATOM 2358 C CA . ASN A 1 291 ? 2.055 -4.636 20.463 1.00 96.44 291 ASN A CA 1
ATOM 2359 C C . ASN A 1 291 ? 0.742 -5.374 20.147 1.00 96.44 291 ASN A C 1
ATOM 2361 O O . ASN A 1 291 ? 0.357 -6.261 20.910 1.00 96.44 291 ASN A O 1
ATOM 2365 N N . ARG A 1 292 ? 0.044 -5.056 19.046 1.00 95.69 292 ARG A N 1
ATOM 2366 C CA . ARG A 1 292 ? -1.205 -5.746 18.684 1.00 95.69 292 ARG A CA 1
ATOM 2367 C C . ARG A 1 292 ? -0.914 -7.131 18.121 1.00 95.69 292 ARG A C 1
ATOM 2369 O O . ARG A 1 292 ? -0.137 -7.278 17.179 1.00 95.69 292 ARG A O 1
ATOM 2376 N N . GLN A 1 293 ? -1.619 -8.143 18.630 1.00 95.69 293 GLN A N 1
ATOM 2377 C CA . GLN A 1 293 ? -1.460 -9.522 18.160 1.00 95.69 293 GLN A CA 1
ATOM 2378 C C . GLN A 1 293 ? -1.752 -9.662 16.659 1.00 95.69 293 GLN A C 1
ATOM 2380 O O . GLN A 1 293 ? -1.010 -10.333 15.953 1.00 95.69 293 GLN A O 1
ATOM 2385 N N . SER A 1 294 ? -2.776 -8.973 16.147 1.00 95.06 294 SER A N 1
ATOM 2386 C CA . SER A 1 294 ? -3.120 -8.951 14.718 1.00 95.06 294 SER A CA 1
ATOM 2387 C C . SER A 1 294 ? -1.944 -8.508 13.836 1.00 95.06 294 SER A C 1
ATOM 2389 O O . SER A 1 294 ? -1.637 -9.150 12.833 1.00 95.06 294 SER A O 1
ATOM 2391 N N . PHE A 1 295 ? -1.251 -7.439 14.229 1.00 94.56 295 PHE A N 1
ATOM 2392 C CA . PHE A 1 295 ? -0.112 -6.886 13.508 1.00 94.56 295 PHE A CA 1
ATOM 2393 C C . PHE A 1 295 ? 1.089 -7.819 13.555 1.00 94.56 295 PHE A C 1
ATOM 2395 O O . PHE A 1 295 ? 1.716 -8.075 12.525 1.00 94.56 295 PHE A O 1
ATOM 2402 N N . ARG A 1 296 ? 1.360 -8.395 14.729 1.00 93.50 296 ARG A N 1
ATOM 2403 C CA . ARG A 1 296 ? 2.411 -9.399 14.910 1.00 93.50 296 ARG A CA 1
ATOM 2404 C C . ARG A 1 296 ? 2.167 -10.619 14.022 1.00 93.50 296 ARG A C 1
ATOM 2406 O O . ARG A 1 296 ? 3.065 -10.989 13.272 1.00 93.50 296 ARG A O 1
ATOM 2413 N N . CYS A 1 297 ? 0.948 -11.159 14.004 1.00 90.88 297 CYS A N 1
ATOM 2414 C CA . CYS A 1 297 ? 0.563 -12.277 13.136 1.00 90.88 297 CYS A CA 1
ATOM 2415 C C . CYS A 1 297 ? 0.697 -11.969 11.634 1.00 90.88 297 CYS A C 1
ATOM 2417 O O . CYS A 1 297 ? 0.894 -12.878 10.825 1.00 90.88 297 CYS A O 1
ATOM 2419 N N . VAL A 1 298 ? 0.531 -10.707 11.222 1.00 90.38 298 VAL A N 1
ATOM 2420 C CA . VAL A 1 298 ? 0.623 -10.325 9.805 1.00 90.38 298 VAL A CA 1
ATOM 2421 C C . VAL A 1 298 ? 2.060 -10.037 9.372 1.00 90.38 298 VAL A C 1
ATOM 2423 O O . VAL A 1 298 ? 2.418 -10.444 8.268 1.00 90.38 298 VAL A O 1
ATOM 2426 N N . TYR A 1 299 ? 2.869 -9.370 10.202 1.00 87.44 299 TYR A N 1
ATOM 2427 C CA . TYR A 1 299 ? 4.169 -8.820 9.785 1.00 87.44 299 TYR A CA 1
ATOM 2428 C C . TYR A 1 299 ? 5.398 -9.371 10.517 1.00 87.44 299 TYR A C 1
ATOM 2430 O O . TYR A 1 299 ? 6.507 -9.194 10.019 1.00 87.44 299 TYR A O 1
ATOM 2438 N N . MET A 1 300 ? 5.246 -9.998 11.685 1.00 82.50 300 MET A N 1
ATOM 2439 C CA . MET A 1 300 ? 6.384 -10.412 12.525 1.00 82.50 300 MET A CA 1
ATOM 2440 C C . MET A 1 300 ? 6.484 -11.923 12.697 1.00 82.50 300 MET A C 1
ATOM 2442 O O . MET A 1 300 ? 7.581 -12.479 12.738 1.00 82.50 300 MET A O 1
ATOM 2446 N N . GLU A 1 301 ? 5.347 -12.600 12.800 1.00 77.12 301 GLU A N 1
ATOM 2447 C CA . GLU A 1 301 ? 5.300 -14.049 12.875 1.00 77.12 301 GLU A CA 1
ATOM 2448 C C . GLU A 1 301 ? 5.538 -14.605 11.470 1.00 77.12 301 GLU A C 1
ATOM 2450 O O . GLU A 1 301 ? 4.736 -14.423 10.550 1.00 77.12 301 GLU A O 1
ATOM 2455 N N . ARG A 1 302 ? 6.672 -15.289 11.286 1.00 52.78 302 ARG A N 1
ATOM 2456 C CA . ARG A 1 302 ? 6.862 -16.131 10.104 1.00 52.78 302 ARG A CA 1
ATOM 2457 C C . ARG A 1 302 ? 5.751 -17.170 10.135 1.00 52.78 302 ARG A C 1
ATOM 2459 O O . ARG A 1 302 ? 5.599 -17.859 11.136 1.00 52.78 302 ARG A O 1
ATOM 2466 N N . SER A 1 303 ? 4.957 -17.258 9.072 1.00 44.47 303 SER A N 1
ATOM 2467 C CA . SER A 1 303 ? 3.911 -18.272 8.971 1.00 44.47 303 SER A CA 1
ATOM 2468 C C . SER A 1 303 ? 4.563 -19.656 9.042 1.00 44.47 303 SER A C 1
ATOM 2470 O O . SER A 1 303 ? 5.119 -20.131 8.060 1.00 44.47 303 SER A O 1
ATOM 2472 N N . SER A 1 304 ? 4.510 -20.296 10.209 1.00 31.72 304 SER A N 1
ATOM 2473 C CA . SER A 1 304 ? 5.038 -21.642 10.471 1.00 31.72 304 SER A CA 1
ATOM 2474 C C . SER A 1 304 ? 4.230 -22.755 9.794 1.00 31.72 304 SER A C 1
ATOM 2476 O O . SER A 1 304 ? 4.434 -23.925 10.093 1.00 31.72 304 SER A O 1
ATOM 2478 N N . ASN A 1 305 ? 3.299 -22.415 8.902 1.00 29.38 305 ASN A N 1
ATOM 2479 C CA . ASN A 1 305 ? 2.362 -23.353 8.297 1.00 29.38 305 ASN A CA 1
ATOM 2480 C C . ASN A 1 305 ? 2.761 -23.640 6.849 1.00 29.38 305 ASN A C 1
ATOM 2482 O O . ASN A 1 305 ? 2.060 -23.264 5.918 1.00 29.38 305 ASN A O 1
ATOM 2486 N N . ASN A 1 306 ? 3.905 -24.299 6.697 1.00 27.69 306 ASN A N 1
ATOM 2487 C CA . ASN A 1 306 ? 4.196 -25.179 5.571 1.00 27.69 306 ASN A CA 1
ATOM 2488 C C . ASN A 1 306 ? 4.619 -26.523 6.179 1.00 27.69 306 ASN A C 1
ATOM 2490 O O . ASN A 1 306 ? 5.808 -26.781 6.367 1.00 27.69 306 ASN A O 1
ATOM 2494 N N . SER A 1 307 ? 3.627 -27.330 6.550 1.00 27.00 307 SER A N 1
ATOM 2495 C CA . SER A 1 307 ? 3.754 -28.763 6.840 1.00 27.00 307 SER A CA 1
ATOM 2496 C C . SER A 1 307 ? 2.717 -29.509 6.023 1.00 27.00 307 SER A C 1
ATOM 2498 O O . SER A 1 307 ? 1.534 -29.113 6.156 1.00 27.00 307 SER A O 1
#

InterPro domains:
  IPR036249 Thioredoxin-like superfamily [SSF52833] (13-98)
  IPR036282 Glutathione S-transferase, C-terminal domain superfamily [SSF47616] (209-255)

Nearest PDB structures (foldseek):
  3n5o-assembly1_A  TM=6.792E-01  e=6.861E-05  Coccidioides immitis
  8awz-assembly1_A  TM=6.577E-01  e=8.130E-04  Trametes versicolor

Organism: NCBI:txid1708541

pLDDT: mean 88.46, std 15.65, range [25.59, 98.5]

Solvent-accessible surface area (backbone atoms only — not comparable to full-atom values): 17089 Å² total; per-residue (Å²): 135,85,80,83,79,76,83,75,29,37,39,23,82,82,43,57,54,17,40,36,44,51,37,49,36,45,50,48,65,62,48,74,90,77,48,66,82,31,79,47,51,67,72,70,24,44,38,58,32,56,74,45,28,74,75,41,76,84,44,67,66,29,34,46,56,42,75,38,78,88,31,71,45,100,92,46,81,70,43,63,49,79,40,66,48,60,68,60,44,41,51,48,54,39,67,74,42,93,38,79,56,55,32,67,61,58,83,91,42,43,65,62,40,48,55,53,46,51,50,64,70,30,82,60,47,39,64,72,53,59,57,61,46,28,67,46,72,68,48,39,59,76,45,27,71,64,45,46,53,54,42,49,37,49,45,54,27,45,69,66,32,53,81,69,45,57,81,92,43,43,66,58,45,52,54,54,44,48,59,46,46,58,57,39,47,45,56,76,45,65,85,56,91,43,72,66,58,50,50,54,41,52,53,46,17,54,51,26,47,49,36,52,51,44,46,39,56,48,53,51,54,51,42,50,43,27,60,71,26,88,67,36,62,28,65,82,10,73,62,61,27,53,49,49,48,55,49,50,35,49,50,53,44,54,24,50,58,72,74,34,54,100,52,70,66,9,57,51,50,48,27,53,75,51,72,49,82,82,48,72,43,50,53,44,29,51,52,54,46,67,68,33,65,42,48,31,60,66,76,66,48,74,81,84,82,83,126

Radius of gyration: 20.94 Å; Cα contacts (8 Å, |Δi|>4): 378; chains: 1; bounding box: 55×53×52 Å